Protein AF-A0A0R3D1P1-F1 (afdb_monomer)

Solvent-accessible surface area (backbone atoms only — not comparable to full-atom values): 15046 Å² total; per-residue (Å²): 137,86,90,56,96,86,70,83,81,88,66,43,79,36,34,39,82,48,88,66,44,45,27,31,27,61,52,95,88,47,89,52,65,79,38,79,32,29,36,74,40,98,69,35,30,28,21,45,73,76,47,64,40,90,91,43,83,74,72,85,40,76,43,68,38,82,70,78,63,69,97,80,56,79,48,60,56,83,63,30,79,58,56,84,85,71,43,40,70,74,63,78,41,48,34,36,40,36,44,19,62,39,52,93,30,44,57,68,52,48,49,52,45,51,50,45,53,41,44,76,70,66,54,74,31,35,32,35,33,39,72,23,17,67,49,50,67,67,60,42,48,52,44,42,78,68,60,38,62,41,63,45,41,35,48,44,64,24,27,78,27,41,36,57,60,82,53,85,77,48,62,67,48,44,50,50,53,51,36,31,60,37,30,38,96,33,61,29,34,40,37,38,46,32,38,21,59,77,38,24,35,36,55,59,46,52,54,51,42,58,74,74,47,79,72,76,40,30,38,39,22,11,65,34,46,66,50,38,40,54,42,51,56,52,35,46,76,73,73,43,73,64,67,32,35,28,28,56,19,22,74,40,76,68,39,26,56,49,25,24,69,74,54,77,38,55,59,46,54,64,82,59,84,76,133

Structure (mmCIF, N/CA/C/O backbone):
data_AF-A0A0R3D1P1-F1
#
_entry.id   AF-A0A0R3D1P1-F1
#
loop_
_atom_site.group_PDB
_atom_site.id
_atom_site.type_symbol
_atom_site.label_atom_id
_atom_site.label_alt_id
_atom_site.label_comp_id
_atom_site.label_asym_id
_atom_site.label_entity_id
_atom_site.label_seq_id
_atom_site.pdbx_PDB_ins_code
_atom_site.Cartn_x
_atom_site.Cartn_y
_atom_site.Cartn_z
_atom_site.occupancy
_atom_site.B_iso_or_equiv
_atom_site.auth_seq_id
_atom_site.auth_comp_id
_atom_site.auth_asym_id
_atom_site.auth_atom_id
_atom_site.pdbx_PDB_model_num
ATOM 1 N N . MET A 1 1 ? 11.055 -18.354 -4.249 1.00 54.72 1 MET A N 1
ATOM 2 C CA . MET A 1 1 ? 11.781 -18.669 -5.495 1.00 54.72 1 MET A CA 1
ATOM 3 C C . MET A 1 1 ? 13.135 -17.985 -5.422 1.00 54.72 1 MET A C 1
ATOM 5 O O . MET A 1 1 ? 13.166 -16.804 -5.097 1.00 54.72 1 MET A O 1
ATOM 9 N N . ALA A 1 2 ? 14.227 -18.725 -5.599 1.00 71.38 2 ALA A N 1
ATOM 10 C CA . ALA A 1 2 ? 15.559 -18.141 -5.742 1.00 71.38 2 ALA A CA 1
ATOM 11 C C . ALA A 1 2 ? 15.843 -17.980 -7.240 1.00 71.38 2 ALA A C 1
ATOM 13 O O . ALA A 1 2 ? 15.472 -18.868 -8.001 1.00 71.38 2 ALA A O 1
ATOM 14 N N . VAL A 1 3 ? 16.445 -16.859 -7.637 1.00 81.25 3 VAL A N 1
ATOM 15 C CA . VAL A 1 3 ? 16.983 -16.657 -8.991 1.00 81.25 3 VAL A CA 1
ATOM 16 C C . VAL A 1 3 ? 18.466 -16.996 -8.931 1.00 81.25 3 VAL A C 1
ATOM 18 O O . VAL A 1 3 ? 19.181 -16.457 -8.081 1.00 81.25 3 VAL A O 1
ATOM 21 N N . LEU A 1 4 ? 18.913 -17.910 -9.784 1.00 87.25 4 LEU A N 1
ATOM 22 C CA . LEU A 1 4 ? 20.280 -18.415 -9.835 1.00 87.25 4 LEU A CA 1
ATOM 23 C C . LEU A 1 4 ? 20.998 -17.947 -11.112 1.00 87.25 4 LEU A C 1
ATOM 25 O O . LEU A 1 4 ? 20.349 -17.624 -12.110 1.00 87.25 4 LEU A O 1
ATOM 29 N N . PRO A 1 5 ? 22.344 -17.906 -11.116 1.00 88.56 5 PRO A N 1
ATOM 30 C CA . PRO A 1 5 ? 23.102 -17.639 -12.334 1.00 88.56 5 PRO A CA 1
ATOM 31 C C . PRO A 1 5 ? 22.717 -18.606 -13.462 1.00 88.56 5 PRO A C 1
ATOM 33 O O . PRO A 1 5 ? 22.783 -19.821 -13.285 1.00 88.56 5 PRO A O 1
ATOM 36 N N . GLY A 1 6 ? 22.341 -18.056 -14.619 1.00 90.38 6 GLY A N 1
ATOM 37 C CA . GLY A 1 6 ? 21.893 -18.816 -15.790 1.00 90.38 6 GLY A CA 1
ATOM 38 C C . GLY A 1 6 ? 20.373 -18.938 -15.936 1.00 90.38 6 GLY A C 1
ATOM 39 O O . GLY A 1 6 ? 19.913 -19.321 -17.010 1.00 90.38 6 GLY A O 1
ATOM 40 N N . ASP A 1 7 ? 19.591 -18.574 -14.915 1.00 92.69 7 ASP A N 1
ATOM 41 C CA . ASP A 1 7 ? 18.132 -18.554 -15.025 1.00 92.69 7 ASP A CA 1
ATOM 42 C C . ASP A 1 7 ? 17.667 -17.499 -16.038 1.00 92.69 7 ASP A C 1
ATOM 44 O O . ASP A 1 7 ? 18.116 -16.350 -16.030 1.00 92.69 7 ASP A O 1
ATOM 48 N N . VAL A 1 8 ? 16.697 -17.879 -16.872 1.00 92.75 8 VAL A N 1
ATOM 49 C CA . VAL A 1 8 ? 16.009 -16.982 -17.806 1.00 92.75 8 VAL A CA 1
ATOM 50 C C . VAL A 1 8 ? 14.541 -16.919 -17.413 1.00 92.75 8 VAL A C 1
ATOM 52 O O . VAL A 1 8 ? 13.871 -17.945 -17.308 1.00 92.75 8 VAL A O 1
ATOM 55 N N . PHE A 1 9 ? 14.030 -15.711 -17.191 1.00 91.94 9 PHE A N 1
ATOM 56 C CA . PHE A 1 9 ? 12.658 -15.496 -16.744 1.00 91.94 9 PHE A CA 1
ATOM 57 C C . PHE A 1 9 ? 12.059 -14.228 -17.351 1.00 91.94 9 PHE A C 1
ATOM 59 O O . PHE A 1 9 ? 12.771 -13.328 -17.800 1.00 91.94 9 PHE A O 1
ATOM 66 N N . LEU A 1 10 ? 10.728 -14.158 -17.354 1.00 90.88 10 LEU A N 1
ATOM 67 C CA . LEU A 1 10 ? 10.002 -12.955 -17.745 1.00 90.88 10 LEU A CA 1
ATOM 68 C C . LEU A 1 10 ? 9.971 -11.966 -16.579 1.00 90.88 10 LEU A C 1
ATOM 70 O O . LEU A 1 10 ? 9.615 -12.320 -15.456 1.00 90.88 10 LEU A O 1
ATOM 74 N N . ALA A 1 11 ? 10.314 -10.717 -16.869 1.00 92.00 11 ALA A N 1
ATOM 75 C CA . ALA A 1 11 ? 10.300 -9.617 -15.920 1.00 92.00 11 ALA A CA 1
ATOM 76 C C . ALA A 1 11 ? 9.636 -8.392 -16.551 1.00 92.00 11 ALA A C 1
ATOM 78 O O . ALA A 1 11 ? 9.595 -8.253 -17.774 1.00 92.00 11 ALA A O 1
ATOM 79 N N . THR A 1 12 ? 9.142 -7.487 -15.711 1.00 92.31 12 THR A N 1
ATOM 80 C CA . THR A 1 12 ? 8.507 -6.247 -16.154 1.00 92.31 12 THR A CA 1
ATOM 81 C C . THR A 1 12 ? 9.407 -5.056 -15.834 1.00 92.31 12 THR A C 1
ATOM 83 O O . THR A 1 12 ? 9.737 -4.842 -14.661 1.00 92.31 12 THR A O 1
ATOM 86 N N . PRO A 1 13 ? 9.800 -4.248 -16.835 1.00 93.12 13 PRO A N 1
ATOM 87 C CA . PRO A 1 13 ? 10.414 -2.952 -16.588 1.00 93.12 13 PRO A CA 1
ATOM 88 C C . PRO A 1 13 ? 9.503 -2.084 -15.718 1.00 93.12 13 PRO A C 1
ATOM 90 O O . PRO A 1 13 ? 8.323 -1.921 -16.033 1.00 93.12 13 PRO A O 1
ATOM 93 N N . GLY A 1 14 ? 10.017 -1.514 -14.631 1.00 93.88 14 GLY A N 1
ATOM 94 C CA . GLY A 1 14 ? 9.179 -0.692 -13.764 1.00 93.88 14 GLY A CA 1
ATOM 95 C C . GLY A 1 14 ? 9.938 0.167 -12.766 1.00 93.88 14 GLY A C 1
ATOM 96 O O . GLY A 1 14 ? 11.142 0.029 -12.566 1.00 93.88 14 GLY A O 1
ATOM 97 N N . HIS A 1 15 ? 9.187 1.064 -12.131 1.00 94.44 15 HIS A N 1
ATOM 98 C CA . HIS A 1 15 ? 9.696 1.987 -11.126 1.00 94.44 15 HIS A CA 1
ATOM 99 C C . HIS A 1 15 ? 9.465 1.468 -9.709 1.00 94.44 15 HIS A C 1
ATOM 101 O O . HIS A 1 15 ? 8.438 0.856 -9.389 1.00 94.44 15 HIS A O 1
ATOM 107 N N . ARG A 1 16 ? 10.413 1.777 -8.829 1.00 93.44 16 ARG A N 1
ATOM 108 C CA . ARG A 1 16 ? 10.283 1.567 -7.394 1.00 93.44 16 ARG A CA 1
ATOM 109 C C . ARG A 1 16 ? 10.900 2.737 -6.650 1.00 93.44 16 ARG A C 1
ATOM 111 O O . ARG A 1 16 ? 12.067 3.042 -6.854 1.00 93.44 16 ARG A O 1
ATOM 118 N N . GLU A 1 17 ? 10.141 3.322 -5.732 1.00 92.69 17 GLU A N 1
ATOM 119 C CA . GLU A 1 17 ? 10.600 4.413 -4.863 1.00 92.69 17 GLU A CA 1
ATOM 120 C C . GLU A 1 17 ? 10.420 3.993 -3.397 1.00 92.69 17 GLU A C 1
ATOM 122 O O . GLU A 1 17 ? 9.629 4.557 -2.643 1.00 92.69 17 GLU A O 1
ATOM 127 N N . SER A 1 18 ? 11.098 2.916 -2.984 1.00 87.06 18 SER A N 1
ATOM 128 C CA . SER A 1 18 ? 10.997 2.454 -1.598 1.00 87.06 18 SER A CA 1
ATOM 129 C C . SER A 1 18 ? 11.786 3.367 -0.666 1.00 87.06 18 SER A C 1
ATOM 131 O O . SER A 1 18 ? 12.999 3.496 -0.812 1.00 87.06 18 SER A O 1
ATOM 133 N N . THR A 1 19 ? 11.139 3.874 0.383 1.00 84.25 19 THR A N 1
ATOM 134 C CA . THR A 1 19 ? 11.803 4.627 1.461 1.00 84.25 19 THR A CA 1
ATOM 135 C C . THR A 1 19 ? 12.658 3.760 2.391 1.00 84.25 19 THR A C 1
ATOM 137 O O . THR A 1 19 ? 13.270 4.271 3.327 1.00 84.25 19 THR A O 1
ATOM 140 N N . ARG A 1 20 ? 12.715 2.438 2.168 1.00 83.12 20 ARG A N 1
ATOM 141 C CA . ARG A 1 20 ? 13.384 1.488 3.075 1.00 83.12 20 ARG A CA 1
ATOM 142 C C . ARG A 1 20 ? 14.348 0.518 2.411 1.00 83.12 20 ARG A C 1
ATOM 144 O O . ARG A 1 20 ? 15.144 -0.087 3.125 1.00 83.12 20 ARG A O 1
ATOM 151 N N . TRP A 1 21 ? 14.287 0.336 1.091 1.00 84.12 21 TRP A N 1
ATOM 152 C CA . TRP A 1 21 ? 15.045 -0.729 0.429 1.00 84.12 21 TRP A CA 1
ATOM 153 C C . TRP A 1 21 ? 15.785 -0.278 -0.827 1.00 84.12 21 TRP A C 1
ATOM 155 O O . TRP A 1 21 ? 16.947 0.092 -0.709 1.00 84.12 21 TRP A O 1
ATOM 165 N N . VAL A 1 22 ? 15.157 -0.310 -2.004 1.00 87.94 22 VAL A N 1
ATOM 166 C CA . VAL A 1 22 ? 15.790 0.089 -3.271 1.00 87.94 22 VAL A CA 1
ATOM 167 C C . VAL A 1 22 ? 14.939 1.107 -4.018 1.00 87.94 22 VAL A C 1
ATOM 169 O O . VAL A 1 22 ? 13.704 1.046 -3.983 1.00 87.94 22 VAL A O 1
ATOM 172 N N . VAL A 1 23 ? 15.628 2.019 -4.697 1.00 92.44 23 VAL A N 1
ATOM 173 C CA . VAL A 1 23 ? 15.075 3.017 -5.606 1.00 92.44 23 VAL A CA 1
ATOM 174 C C . VAL A 1 23 ? 15.635 2.751 -6.996 1.00 92.44 23 VAL A C 1
ATOM 176 O O . VAL A 1 23 ? 16.846 2.601 -7.167 1.00 92.44 23 VAL A O 1
ATOM 179 N N . GLY A 1 24 ? 14.758 2.676 -7.986 1.00 94.31 24 GLY A N 1
ATOM 180 C CA . GLY A 1 24 ? 15.137 2.406 -9.364 1.00 94.31 24 GLY A CA 1
ATOM 181 C C . GLY A 1 24 ? 14.000 2.677 -10.334 1.00 94.31 24 GLY A C 1
ATOM 182 O O . GLY A 1 24 ? 12.853 2.891 -9.932 1.00 94.31 24 GLY A O 1
ATOM 183 N N . GLY A 1 25 ? 14.321 2.673 -11.619 1.00 95.19 25 GLY A N 1
ATOM 184 C CA . GLY A 1 25 ? 13.369 3.039 -12.656 1.00 95.19 25 GLY A CA 1
ATOM 185 C C . GLY A 1 25 ? 13.717 2.483 -14.020 1.00 95.19 25 GLY A C 1
ATOM 186 O O . GLY A 1 25 ? 14.728 1.811 -14.212 1.00 95.19 25 GLY A O 1
ATOM 187 N N . VAL A 1 26 ? 12.846 2.775 -14.977 1.00 94.62 26 VAL A N 1
ATOM 188 C CA . VAL A 1 26 ? 13.094 2.473 -16.383 1.00 94.62 26 VAL A CA 1
ATOM 189 C C . VAL A 1 26 ? 13.913 3.626 -16.982 1.00 94.62 26 VAL A C 1
ATOM 191 O O . VAL A 1 26 ? 13.477 4.775 -16.862 1.00 94.62 26 VAL A O 1
ATOM 194 N N . PRO A 1 27 ? 15.074 3.363 -17.613 1.00 93.12 27 PRO A N 1
ATOM 195 C CA . PRO A 1 27 ? 15.817 4.383 -18.353 1.00 93.12 27 PRO A CA 1
ATOM 196 C C . PRO A 1 27 ? 14.957 5.031 -19.440 1.00 93.12 27 PRO A C 1
ATOM 198 O O . PRO A 1 27 ? 14.030 4.405 -19.961 1.00 93.12 27 PRO A O 1
ATOM 201 N N . LYS A 1 28 ? 15.281 6.267 -19.835 1.00 91.44 28 LYS A N 1
ATOM 202 C CA . LYS A 1 28 ? 14.499 7.014 -20.842 1.00 91.44 28 LYS A CA 1
ATOM 203 C C . LYS A 1 28 ? 14.452 6.302 -22.193 1.00 91.44 28 LYS A C 1
ATOM 205 O O . LYS A 1 28 ? 13.440 6.342 -22.882 1.00 91.44 28 LYS A O 1
ATOM 210 N N . GLU A 1 29 ? 15.540 5.643 -22.558 1.00 91.31 29 GLU A N 1
ATOM 211 C CA . GLU A 1 29 ? 15.686 4.848 -23.773 1.00 91.31 29 GLU A CA 1
ATOM 212 C C . GLU A 1 29 ? 15.072 3.439 -23.666 1.00 91.31 29 GLU A C 1
ATOM 214 O O . GLU A 1 29 ? 15.062 2.683 -24.639 1.00 91.31 29 GLU A O 1
ATOM 219 N N . GLY A 1 30 ? 14.531 3.083 -22.496 1.00 92.00 30 GLY A N 1
ATOM 220 C CA . GLY A 1 30 ? 14.084 1.735 -22.169 1.00 92.00 30 GLY A CA 1
ATOM 221 C C . GLY A 1 30 ? 15.246 0.784 -21.870 1.00 92.00 30 GLY A C 1
ATOM 222 O O . GLY A 1 30 ? 16.402 1.182 -21.737 1.00 92.00 30 GLY A O 1
ATOM 223 N N . LEU A 1 31 ? 14.936 -0.506 -21.733 1.00 93.25 31 LEU A N 1
ATOM 224 C CA . LEU A 1 31 ? 15.966 -1.527 -21.539 1.00 93.25 31 LEU A CA 1
ATOM 225 C C . LEU A 1 31 ? 16.609 -1.885 -22.889 1.00 93.25 31 LEU A C 1
ATOM 227 O O . LEU A 1 31 ? 15.902 -2.081 -23.881 1.00 93.25 31 LEU A O 1
ATOM 231 N N . ILE A 1 32 ? 17.940 -1.996 -22.912 1.00 94.81 32 ILE A N 1
ATOM 232 C CA . ILE A 1 32 ? 18.749 -2.284 -24.105 1.00 94.81 32 ILE A CA 1
ATOM 233 C C . ILE A 1 32 ? 19.301 -3.712 -24.018 1.00 94.81 32 ILE A C 1
ATOM 235 O O . ILE A 1 32 ? 19.921 -4.039 -23.002 1.00 94.81 32 ILE A O 1
ATOM 239 N N . PRO A 1 33 ? 19.079 -4.569 -25.037 1.00 95.12 33 PRO A N 1
ATOM 240 C CA . PRO A 1 33 ? 19.595 -5.931 -25.022 1.00 95.12 33 PRO A CA 1
ATOM 241 C C . PRO A 1 33 ? 21.111 -5.988 -24.793 1.00 95.12 33 PRO A C 1
ATOM 243 O O . PRO A 1 33 ? 21.849 -5.177 -25.353 1.00 95.12 33 PRO A O 1
ATOM 246 N N . GLY A 1 34 ? 21.572 -6.919 -23.960 1.00 94.75 34 GLY A N 1
ATOM 247 C CA . GLY A 1 34 ? 22.981 -7.066 -23.580 1.00 94.75 34 GLY A CA 1
ATOM 248 C C . GLY A 1 34 ? 23.451 -6.143 -22.450 1.00 94.75 34 GLY A C 1
ATOM 249 O O . GLY A 1 34 ? 24.605 -6.227 -22.036 1.00 94.75 34 GLY A O 1
ATOM 250 N N . LYS A 1 35 ? 22.594 -5.249 -21.932 1.00 96.06 35 LYS A N 1
ATOM 251 C CA . LYS A 1 35 ? 22.904 -4.447 -20.738 1.00 96.06 35 LYS A CA 1
ATOM 252 C C . LYS A 1 35 ? 22.407 -5.113 -19.458 1.00 96.06 35 LYS A C 1
ATOM 254 O O . LYS A 1 35 ? 21.364 -5.770 -19.439 1.00 96.06 35 LYS A O 1
ATOM 259 N N . GLU A 1 36 ? 23.137 -4.864 -18.373 1.00 95.12 36 GLU A N 1
ATOM 260 C CA . GLU A 1 36 ? 22.750 -5.269 -17.024 1.00 95.12 36 GLU A CA 1
ATOM 261 C C . GLU A 1 36 ? 21.772 -4.278 -16.374 1.00 95.12 36 GLU A C 1
ATOM 263 O O . GLU A 1 36 ? 21.948 -3.061 -16.441 1.00 95.12 36 GLU A O 1
ATOM 268 N N . TYR A 1 37 ? 20.798 -4.822 -15.651 1.00 95.31 37 TYR A N 1
ATOM 269 C CA . TYR A 1 37 ? 19.823 -4.116 -14.822 1.00 95.31 37 TYR A CA 1
ATOM 270 C C . TYR A 1 37 ? 19.700 -4.800 -13.455 1.00 95.31 37 TYR A C 1
ATOM 272 O O . TYR A 1 37 ? 20.262 -5.869 -13.226 1.00 95.31 37 TYR A O 1
ATOM 280 N N . SER A 1 38 ? 18.978 -4.187 -12.518 1.00 93.94 38 SER A N 1
ATOM 281 C CA . SER A 1 38 ? 18.752 -4.741 -11.178 1.00 93.94 38 SER A CA 1
ATOM 282 C C . SER A 1 38 ? 17.333 -5.267 -11.009 1.00 93.94 38 SER A C 1
ATOM 284 O O . SER A 1 38 ? 16.376 -4.681 -11.514 1.00 93.94 38 SER A O 1
ATOM 286 N N . ILE A 1 39 ? 17.190 -6.337 -10.227 1.00 92.94 39 ILE A N 1
ATOM 287 C CA . ILE A 1 39 ? 15.892 -6.806 -9.738 1.00 92.94 39 ILE A CA 1
ATOM 288 C C . ILE A 1 39 ? 15.460 -5.893 -8.583 1.00 92.94 39 ILE A C 1
ATOM 290 O O . ILE A 1 39 ? 15.999 -5.955 -7.475 1.00 92.94 39 ILE A O 1
ATOM 294 N N . LEU A 1 40 ? 14.473 -5.039 -8.850 1.00 92.00 40 LEU A N 1
ATOM 295 C CA . LEU A 1 40 ? 13.942 -4.039 -7.921 1.00 92.00 40 LEU A CA 1
ATOM 296 C C . LEU A 1 40 ? 12.826 -4.599 -7.026 1.00 92.00 40 LEU A C 1
ATOM 298 O O . LEU A 1 40 ? 12.465 -3.990 -6.021 1.00 92.00 40 LEU A O 1
ATOM 302 N N . SER A 1 41 ? 12.230 -5.740 -7.373 1.00 90.38 41 SER A N 1
ATOM 303 C CA . SER A 1 41 ? 11.195 -6.398 -6.568 1.00 90.38 41 SER A CA 1
ATOM 304 C C . SER A 1 41 ? 11.204 -7.905 -6.763 1.00 90.38 41 SER A C 1
ATOM 306 O O . SER A 1 41 ? 11.460 -8.381 -7.865 1.00 90.38 41 SER A O 1
ATOM 308 N N . SER A 1 42 ? 10.817 -8.650 -5.727 1.00 87.19 42 SER A N 1
ATOM 309 C CA . SER A 1 42 ? 10.568 -10.093 -5.819 1.00 87.19 42 SER A CA 1
ATOM 310 C C . SER A 1 42 ? 9.399 -10.451 -6.744 1.00 87.19 42 SER A C 1
ATOM 312 O O . SER A 1 42 ? 9.273 -11.608 -7.125 1.00 87.19 42 SER A O 1
ATOM 314 N N . CYS A 1 43 ? 8.581 -9.473 -7.144 1.00 87.06 43 CYS A N 1
ATOM 315 C CA . CYS A 1 43 ? 7.489 -9.648 -8.109 1.00 87.06 43 CYS A CA 1
ATOM 316 C C . CYS A 1 43 ? 7.923 -9.406 -9.565 1.00 87.06 43 CYS A C 1
ATOM 318 O O . CYS A 1 43 ? 7.101 -9.074 -10.410 1.00 87.06 43 CYS A O 1
ATOM 320 N N . GLY A 1 44 ? 9.221 -9.533 -9.862 1.00 89.00 44 GLY A N 1
ATOM 321 C CA . GLY A 1 44 ? 9.732 -9.461 -11.233 1.00 89.00 44 GLY A CA 1
ATOM 322 C C . GLY A 1 44 ? 9.845 -8.044 -11.795 1.00 89.00 44 GLY A C 1
ATOM 323 O O . GLY A 1 44 ? 9.813 -7.877 -13.009 1.00 89.00 44 GLY A O 1
ATOM 324 N N . ILE A 1 45 ? 9.985 -7.025 -10.940 1.00 93.31 45 ILE A N 1
ATOM 325 C CA . ILE A 1 45 ? 10.257 -5.652 -11.393 1.00 93.31 45 ILE A CA 1
ATOM 326 C C . ILE A 1 45 ? 11.750 -5.487 -11.633 1.00 93.31 45 ILE A C 1
ATOM 328 O O . ILE A 1 45 ? 12.544 -5.722 -10.718 1.00 93.31 45 ILE A O 1
ATOM 332 N N . VAL A 1 46 ? 12.120 -5.047 -12.832 1.00 94.75 46 VAL A N 1
ATOM 333 C CA . VAL A 1 46 ? 13.512 -4.807 -13.235 1.00 94.75 46 VAL A CA 1
ATOM 334 C C . VAL A 1 46 ? 13.704 -3.380 -13.731 1.00 94.75 46 VAL A C 1
ATOM 336 O O . VAL A 1 46 ? 12.795 -2.779 -14.302 1.00 94.75 46 VAL A O 1
ATOM 339 N N . GLY A 1 47 ? 14.889 -2.826 -13.508 1.00 95.19 47 GLY A N 1
ATOM 340 C CA . GLY A 1 47 ? 15.218 -1.474 -13.947 1.00 95.19 47 GLY A CA 1
ATOM 341 C C . GLY A 1 47 ? 16.632 -1.059 -13.569 1.00 95.19 47 GLY A C 1
ATOM 342 O O . GLY A 1 47 ? 17.400 -1.827 -12.984 1.00 95.19 47 GLY A O 1
ATOM 343 N N . GLU A 1 48 ? 16.979 0.172 -13.915 1.00 95.38 48 GLU A N 1
ATOM 344 C CA . GLU A 1 48 ? 18.209 0.809 -13.470 1.00 95.38 48 GLU A CA 1
ATOM 345 C C . GLU A 1 48 ? 18.120 1.109 -11.971 1.00 95.38 48 GLU A C 1
ATOM 347 O O . GLU A 1 48 ? 17.132 1.667 -11.484 1.00 95.38 48 GLU A O 1
ATOM 352 N N . LEU A 1 49 ? 19.150 0.706 -11.227 1.00 93.69 49 LEU A N 1
ATOM 353 C CA . LEU A 1 49 ? 19.256 1.001 -9.805 1.00 93.69 49 LEU A CA 1
ATOM 354 C C . LEU A 1 49 ? 19.774 2.427 -9.627 1.00 93.69 49 LEU A C 1
ATOM 356 O O . LEU A 1 49 ? 20.895 2.730 -10.019 1.00 93.69 49 LEU A O 1
ATOM 360 N N . ILE A 1 50 ? 18.982 3.266 -8.968 1.00 91.75 50 ILE A N 1
ATOM 361 C CA . ILE A 1 50 ? 19.366 4.636 -8.613 1.00 91.75 50 ILE A CA 1
ATOM 362 C C . ILE A 1 50 ? 20.022 4.651 -7.227 1.00 91.75 50 ILE A C 1
ATOM 364 O O . ILE A 1 50 ? 20.996 5.363 -7.000 1.00 91.75 50 ILE A O 1
ATOM 368 N N . GLY A 1 51 ? 19.514 3.846 -6.287 1.00 86.25 51 GLY A N 1
ATOM 369 C CA . GLY A 1 51 ? 20.082 3.759 -4.944 1.00 86.25 51 GLY A CA 1
ATOM 370 C C . GLY A 1 51 ? 19.490 2.643 -4.091 1.00 86.25 51 GLY A C 1
ATOM 371 O O . GLY A 1 51 ? 18.432 2.087 -4.387 1.00 86.25 51 GLY A O 1
ATOM 372 N N . SER A 1 52 ? 20.176 2.317 -2.998 1.00 84.19 52 SER A N 1
ATOM 373 C CA . SER A 1 52 ? 19.724 1.331 -2.015 1.00 84.19 52 SER A CA 1
ATOM 374 C C . SER A 1 52 ? 20.035 1.779 -0.591 1.00 84.19 52 SER A C 1
ATOM 376 O O . SER A 1 52 ? 21.061 2.409 -0.343 1.00 84.19 52 SER A O 1
ATOM 378 N N . SER A 1 53 ? 19.175 1.407 0.353 1.00 78.19 53 SER A N 1
ATOM 379 C CA . SER A 1 53 ? 19.401 1.603 1.784 1.00 78.19 53 SER A CA 1
ATOM 380 C C . SER A 1 53 ? 20.631 0.827 2.251 1.00 78.19 53 SER A C 1
ATOM 382 O O . SER A 1 53 ? 20.732 -0.376 2.018 1.00 78.19 53 SER A O 1
ATOM 384 N N . SER A 1 54 ? 21.526 1.494 2.981 1.00 68.31 54 SER A N 1
ATOM 385 C CA . SER A 1 54 ? 22.689 0.866 3.622 1.00 68.31 54 SER A CA 1
ATOM 386 C C . SER A 1 54 ? 22.317 -0.089 4.765 1.00 68.31 54 SER A C 1
ATOM 388 O O . SER A 1 54 ? 23.147 -0.887 5.190 1.00 68.31 54 SER A O 1
ATOM 390 N N . GLN A 1 55 ? 21.077 -0.023 5.266 1.00 58.66 55 GLN A N 1
ATOM 391 C CA . GLN A 1 55 ? 20.593 -0.825 6.399 1.00 58.66 55 GLN A CA 1
ATOM 392 C C . GLN A 1 55 ? 19.931 -2.150 5.984 1.00 58.66 55 GLN A C 1
ATOM 394 O O . GLN A 1 55 ? 19.569 -2.957 6.839 1.00 58.66 55 GLN A O 1
ATOM 399 N N . ARG A 1 56 ? 19.729 -2.388 4.684 1.00 63.75 56 ARG A N 1
ATOM 400 C CA . ARG A 1 56 ? 19.114 -3.611 4.141 1.00 63.75 56 ARG A CA 1
ATOM 401 C C . ARG A 1 56 ? 20.078 -4.301 3.178 1.00 63.75 56 ARG A C 1
ATOM 403 O O . ARG A 1 56 ? 20.970 -3.667 2.626 1.00 63.75 56 ARG A O 1
ATOM 410 N N . LYS A 1 57 ? 19.877 -5.609 2.965 1.00 54.41 57 LYS A N 1
ATOM 411 C CA . LYS A 1 57 ? 20.626 -6.382 1.960 1.00 54.41 57 LYS A CA 1
ATOM 412 C C . LYS A 1 57 ? 20.536 -5.699 0.587 1.00 54.41 57 LYS A C 1
ATOM 414 O O . LYS A 1 57 ? 19.486 -5.148 0.242 1.00 54.41 57 LYS A O 1
ATOM 419 N N . SER A 1 58 ? 21.637 -5.792 -0.162 1.00 56.72 58 SER A N 1
ATOM 420 C CA . SER A 1 58 ? 21.798 -5.384 -1.563 1.00 56.72 58 SER A CA 1
ATOM 421 C C . SER A 1 58 ? 20.608 -5.815 -2.448 1.00 56.72 58 SER A C 1
ATOM 423 O O . SER A 1 58 ? 19.860 -6.715 -2.052 1.00 56.72 58 SER A O 1
ATOM 425 N N . PRO A 1 59 ? 20.407 -5.196 -3.632 1.00 63.88 59 PRO A N 1
ATOM 426 C CA . PRO A 1 59 ? 19.365 -5.595 -4.585 1.00 63.88 59 PRO A CA 1
ATOM 427 C C . PRO A 1 59 ? 19.325 -7.116 -4.789 1.00 63.88 59 PRO A C 1
ATOM 429 O O . PRO A 1 59 ? 20.359 -7.773 -4.680 1.00 63.88 59 PRO A O 1
ATOM 432 N N . LEU A 1 60 ? 18.147 -7.675 -5.100 1.00 75.06 60 LEU A N 1
ATOM 433 C CA . LEU A 1 60 ? 17.946 -9.136 -5.168 1.00 75.06 60 LEU A CA 1
ATOM 434 C C . LEU A 1 60 ? 18.875 -9.839 -6.168 1.00 75.06 60 LEU A C 1
ATOM 436 O O . LEU A 1 60 ? 19.103 -11.038 -6.045 1.00 75.06 60 LEU A O 1
ATOM 440 N N . GLY A 1 61 ? 19.408 -9.096 -7.133 1.00 86.12 61 GLY A N 1
ATOM 441 C CA . GLY A 1 61 ? 20.404 -9.553 -8.086 1.00 86.12 61 GLY A CA 1
ATOM 442 C C . GLY A 1 61 ? 20.498 -8.598 -9.268 1.00 86.12 61 GLY A C 1
ATOM 443 O O . GLY A 1 61 ? 19.706 -7.654 -9.390 1.00 86.12 61 GLY A O 1
ATOM 444 N N . LYS A 1 62 ? 21.468 -8.867 -10.138 1.00 90.88 62 LYS A N 1
ATOM 445 C CA . LYS A 1 62 ? 21.552 -8.269 -11.468 1.00 90.88 62 LYS A CA 1
ATOM 446 C C . LYS A 1 62 ? 21.018 -9.241 -12.512 1.00 90.88 62 LYS A C 1
ATOM 448 O O . LYS A 1 62 ? 21.087 -10.451 -12.317 1.00 90.88 62 LYS A O 1
ATOM 453 N N . VAL A 1 63 ? 20.507 -8.695 -13.605 1.00 94.12 63 VAL A N 1
ATOM 454 C CA . VAL A 1 63 ? 20.021 -9.444 -14.766 1.00 94.12 63 VAL A CA 1
ATOM 455 C C . VAL A 1 63 ? 20.500 -8.780 -16.044 1.00 94.12 63 VAL A C 1
ATOM 457 O O . VAL A 1 63 ? 20.534 -7.555 -16.123 1.00 94.12 63 VAL A O 1
ATOM 460 N N . GLU A 1 64 ? 20.831 -9.575 -17.051 1.00 95.88 64 GLU A N 1
ATOM 461 C CA . GLU A 1 64 ? 21.035 -9.083 -18.410 1.00 95.88 64 GLU A CA 1
ATOM 462 C C . GLU A 1 64 ? 19.687 -9.045 -19.133 1.00 95.88 64 GLU A C 1
ATOM 464 O O . GLU A 1 64 ? 18.924 -10.013 -19.109 1.00 95.88 64 GLU A O 1
ATOM 469 N N . PHE A 1 65 ? 19.366 -7.925 -19.778 1.00 95.56 65 PHE A N 1
ATOM 470 C CA . PHE A 1 65 ? 18.184 -7.874 -20.627 1.00 95.56 65 PHE A CA 1
ATOM 471 C C . PHE A 1 65 ? 18.482 -8.569 -21.958 1.00 95.56 65 PHE A C 1
ATOM 473 O O . PHE A 1 65 ? 19.307 -8.094 -22.728 1.00 95.56 65 PHE A O 1
ATOM 480 N N . LEU A 1 66 ? 17.804 -9.681 -22.247 1.00 94.50 66 LEU A N 1
ATOM 481 C CA . LEU A 1 66 ? 18.015 -10.438 -23.491 1.00 94.50 66 LEU A CA 1
ATOM 482 C C . LEU A 1 66 ? 17.165 -9.916 -24.657 1.00 94.50 66 LEU A C 1
ATOM 484 O O . LEU A 1 66 ? 17.533 -10.050 -25.821 1.00 94.50 66 LEU A O 1
ATOM 488 N N . GLY A 1 67 ? 16.012 -9.322 -24.355 1.00 91.81 67 GLY A N 1
ATOM 489 C CA . GLY A 1 67 ? 15.051 -8.872 -25.354 1.00 91.81 67 GLY A CA 1
ATOM 490 C C . GLY A 1 67 ? 13.619 -8.880 -24.831 1.00 91.81 67 GLY A C 1
ATOM 491 O O . GLY A 1 67 ? 13.352 -9.207 -23.675 1.00 91.81 67 GLY A O 1
ATOM 492 N N . ARG A 1 68 ? 12.679 -8.492 -25.695 1.00 88.19 68 ARG A N 1
ATOM 493 C CA . ARG A 1 68 ? 11.243 -8.470 -25.382 1.00 88.19 68 ARG A CA 1
ATOM 494 C C . ARG A 1 68 ? 10.608 -9.801 -25.765 1.00 88.19 68 ARG A C 1
ATOM 496 O O . ARG A 1 68 ? 10.962 -10.386 -26.785 1.00 88.19 68 ARG A O 1
ATOM 503 N N . TRP A 1 69 ? 9.651 -10.254 -24.964 1.00 82.81 69 TRP A N 1
ATOM 504 C CA . TRP A 1 69 ? 8.876 -11.451 -25.270 1.00 82.81 69 TRP A CA 1
ATOM 505 C C . TRP A 1 69 ? 7.696 -11.133 -26.201 1.00 82.81 69 TRP A C 1
ATOM 507 O O . TRP A 1 69 ? 6.936 -10.193 -25.956 1.00 82.81 69 TRP A O 1
ATOM 517 N N . GLY A 1 70 ? 7.522 -11.958 -27.237 1.00 75.69 70 GLY A N 1
ATOM 518 C CA . GLY A 1 70 ? 6.414 -11.876 -28.194 1.00 75.69 70 GLY A CA 1
ATOM 519 C C . GLY A 1 70 ? 6.577 -10.808 -29.284 1.00 75.69 70 GLY A C 1
ATOM 520 O O . GLY A 1 70 ? 7.316 -9.837 -29.137 1.00 75.69 70 GLY A O 1
ATOM 521 N N . SER A 1 71 ? 5.847 -10.979 -30.393 1.00 62.91 71 SER A N 1
ATOM 522 C CA . SER A 1 71 ? 5.884 -10.080 -31.561 1.00 62.91 71 SER A CA 1
ATOM 523 C C . SER A 1 71 ? 5.310 -8.685 -31.286 1.00 62.91 71 SER A C 1
ATOM 525 O O . SER A 1 71 ? 5.699 -7.728 -31.948 1.00 62.91 71 SER A O 1
ATOM 527 N N . ASN A 1 72 ? 4.415 -8.568 -30.298 1.00 58.03 72 ASN A N 1
ATOM 528 C CA . ASN A 1 72 ? 3.657 -7.345 -30.011 1.00 58.03 72 ASN A CA 1
ATOM 529 C C . ASN A 1 72 ? 4.106 -6.607 -28.743 1.00 58.03 72 ASN A C 1
ATOM 531 O O . ASN A 1 72 ? 3.432 -5.670 -28.342 1.00 58.03 72 ASN A O 1
ATOM 535 N N . GLN A 1 73 ? 5.233 -6.986 -28.124 1.00 66.69 73 GLN A N 1
ATOM 536 C CA . GLN A 1 73 ? 5.689 -6.397 -26.855 1.00 66.69 73 GLN A CA 1
ATOM 537 C C . GLN A 1 73 ? 4.606 -6.497 -25.769 1.00 66.69 73 GLN A C 1
ATOM 539 O O . GLN A 1 73 ? 4.015 -5.492 -25.386 1.00 66.69 73 GLN A O 1
ATOM 544 N N . ALA A 1 74 ? 4.338 -7.718 -25.296 1.00 73.50 74 ALA A N 1
ATOM 545 C CA . ALA A 1 74 ? 3.295 -7.987 -24.304 1.00 73.50 74 ALA A CA 1
ATOM 546 C C . ALA A 1 74 ? 3.344 -6.976 -23.140 1.00 73.50 74 ALA A C 1
ATOM 548 O O . ALA A 1 74 ? 4.329 -6.933 -22.395 1.00 73.50 74 ALA A O 1
ATOM 549 N N . ASN A 1 75 ? 2.300 -6.154 -23.000 1.00 81.00 75 ASN A N 1
ATOM 550 C CA . ASN A 1 75 ? 2.184 -5.175 -21.929 1.00 81.00 75 ASN A CA 1
ATOM 551 C C . ASN A 1 75 ? 1.192 -5.686 -20.888 1.00 81.00 75 ASN A C 1
ATOM 553 O O . ASN A 1 75 ? 0.115 -6.153 -21.234 1.00 81.00 75 ASN A O 1
ATOM 557 N N . ILE A 1 76 ? 1.516 -5.553 -19.603 1.00 82.38 76 ILE A N 1
ATOM 558 C CA . ILE A 1 76 ? 0.614 -5.952 -18.512 1.00 82.38 76 ILE A CA 1
ATOM 559 C C . ILE A 1 76 ? -0.764 -5.268 -18.593 1.00 82.38 76 ILE A C 1
ATOM 561 O O . ILE A 1 76 ? -1.756 -5.854 -18.174 1.00 82.38 76 ILE A O 1
ATOM 565 N N . ARG A 1 77 ? -0.852 -4.077 -19.204 1.00 82.62 77 ARG A N 1
ATOM 566 C CA . ARG A 1 77 ? -2.121 -3.386 -19.492 1.00 82.62 77 ARG A CA 1
ATOM 567 C C . ARG A 1 77 ? -3.046 -4.181 -20.412 1.00 82.62 77 ARG A C 1
ATOM 569 O O . ARG A 1 77 ? -4.255 -4.100 -20.238 1.00 82.62 77 ARG A O 1
ATOM 576 N N . ASP A 1 78 ? -2.487 -4.955 -21.339 1.00 80.81 78 ASP A N 1
ATOM 577 C CA . ASP A 1 78 ? -3.246 -5.774 -22.293 1.00 80.81 78 ASP A CA 1
ATOM 578 C C . ASP A 1 78 ? -3.829 -7.036 -21.634 1.00 80.81 78 ASP A C 1
ATOM 580 O O . ASP A 1 78 ? -4.687 -7.701 -22.209 1.00 80.81 78 ASP A O 1
ATOM 584 N N . PHE A 1 79 ? -3.366 -7.361 -20.422 1.00 77.88 79 PHE A N 1
ATOM 585 C CA . PHE A 1 79 ? -3.783 -8.519 -19.631 1.00 77.88 79 PHE A CA 1
ATOM 586 C C . PHE A 1 79 ? -4.410 -8.108 -18.293 1.00 77.88 79 PHE A C 1
ATOM 588 O O . PHE A 1 79 ? -4.428 -8.906 -17.356 1.00 77.88 79 PHE A O 1
ATOM 595 N N . SER A 1 80 ? -4.902 -6.867 -18.189 1.00 79.38 80 SER A N 1
ATOM 596 C CA . SER A 1 80 ? -5.695 -6.431 -17.037 1.00 79.38 80 SER A CA 1
ATOM 597 C C . SER A 1 80 ? -6.860 -7.401 -16.860 1.00 79.38 80 SER A C 1
ATOM 599 O O . SER A 1 80 ? -7.662 -7.576 -17.776 1.00 79.38 80 SER A O 1
ATOM 601 N N . ALA A 1 81 ? -6.942 -8.050 -15.697 1.00 74.00 81 ALA A N 1
ATOM 602 C CA . ALA A 1 81 ? -8.018 -8.997 -15.413 1.00 74.00 81 ALA A CA 1
ATOM 603 C C . ALA A 1 81 ? -9.376 -8.289 -15.340 1.00 74.00 81 ALA A C 1
ATOM 605 O O . ALA A 1 81 ? -10.401 -8.916 -15.575 1.00 74.00 81 ALA A O 1
ATOM 606 N N . ILE A 1 82 ? -9.357 -6.990 -15.026 1.00 78.50 82 ILE A N 1
ATOM 607 C CA . ILE A 1 82 ? -10.542 -6.174 -14.800 1.00 78.50 82 ILE A CA 1
ATOM 608 C C . ILE A 1 82 ? -10.628 -5.101 -15.886 1.00 78.50 82 ILE A C 1
ATOM 610 O O . ILE A 1 82 ? -9.749 -4.236 -15.996 1.00 78.50 82 ILE A O 1
ATOM 614 N N . ASN A 1 83 ? -11.710 -5.149 -16.662 1.00 71.06 83 ASN A N 1
ATOM 615 C CA . ASN A 1 83 ? -12.053 -4.159 -17.684 1.00 71.06 83 ASN A CA 1
ATOM 616 C C . ASN A 1 83 ? -13.077 -3.141 -17.158 1.00 71.06 83 ASN A C 1
ATOM 618 O O . ASN A 1 83 ? -13.736 -3.368 -16.143 1.00 71.06 83 ASN A O 1
ATOM 622 N N . ASP A 1 84 ? -13.231 -2.011 -17.857 1.00 65.56 84 ASP A N 1
ATOM 623 C CA . ASP A 1 84 ? -14.152 -0.933 -17.454 1.00 65.56 84 ASP A CA 1
ATOM 624 C C . ASP A 1 84 ? -15.614 -1.392 -17.289 1.00 65.56 84 ASP A C 1
ATOM 626 O O . ASP A 1 84 ? -16.324 -0.840 -16.445 1.00 65.56 84 ASP A O 1
ATOM 630 N N . ASP A 1 85 ? -16.026 -2.425 -18.030 1.00 61.88 85 ASP A N 1
ATOM 631 C CA . ASP A 1 85 ? -17.386 -2.981 -18.031 1.00 61.88 85 ASP A CA 1
ATOM 632 C C . ASP A 1 85 ? -17.701 -3.863 -16.808 1.00 61.88 85 ASP A C 1
ATOM 634 O O . ASP A 1 85 ? -18.867 -4.123 -16.512 1.00 61.88 85 ASP A O 1
ATOM 638 N N . GLU A 1 86 ? -16.685 -4.319 -16.067 1.00 64.19 86 GLU A N 1
ATOM 639 C CA . GLU A 1 86 ? -16.872 -5.173 -14.882 1.00 64.19 86 GLU A CA 1
ATOM 640 C C . GLU A 1 86 ? -17.134 -4.368 -13.598 1.00 64.19 86 GLU A C 1
ATOM 642 O O . GLU A 1 86 ? -17.456 -4.922 -12.543 1.00 64.19 86 GLU A O 1
ATOM 647 N N . ALA A 1 87 ? -17.018 -3.042 -13.673 1.00 65.81 87 ALA A N 1
ATOM 648 C CA . ALA A 1 87 ? -17.269 -2.145 -12.560 1.00 65.81 87 ALA A CA 1
ATOM 649 C C . ALA A 1 87 ? -18.779 -1.930 -12.347 1.00 65.81 87 ALA A C 1
ATOM 651 O O . ALA A 1 87 ? -19.447 -1.235 -13.112 1.00 65.81 87 ALA A O 1
ATOM 652 N N . GLY A 1 88 ? -19.314 -2.503 -11.268 1.00 72.00 88 GLY A N 1
ATOM 653 C CA . GLY A 1 88 ? -20.697 -2.288 -10.836 1.00 72.00 88 GLY A CA 1
ATOM 654 C C . GLY A 1 88 ? -20.894 -1.008 -10.017 1.00 72.00 88 GLY A C 1
ATOM 655 O O . GLY A 1 88 ? -19.939 -0.379 -9.564 1.00 72.00 88 GLY A O 1
ATOM 656 N N . ALA A 1 89 ? -22.158 -0.641 -9.787 1.00 87.44 89 ALA A N 1
ATOM 657 C CA . ALA A 1 89 ? -22.506 0.354 -8.772 1.00 87.44 89 ALA A CA 1
ATOM 658 C C . ALA A 1 89 ? -22.079 -0.124 -7.372 1.00 87.44 89 ALA A C 1
ATOM 660 O O . ALA A 1 89 ? -22.052 -1.331 -7.121 1.00 87.44 89 ALA A O 1
ATOM 661 N N . ASP A 1 90 ? -21.785 0.819 -6.473 1.00 94.12 90 ASP A N 1
ATOM 662 C CA . ASP A 1 90 ? -21.457 0.527 -5.073 1.00 94.12 90 ASP A CA 1
ATOM 663 C C . ASP A 1 90 ? -22.565 -0.324 -4.426 1.00 94.12 90 ASP A C 1
ATOM 665 O O . ASP A 1 90 ? -23.747 0.028 -4.473 1.00 94.12 90 ASP A O 1
ATOM 669 N N . LYS A 1 91 ? -22.177 -1.464 -3.847 1.00 95.69 91 LYS A N 1
ATOM 670 C CA . LYS A 1 91 ? -23.082 -2.415 -3.187 1.00 95.69 91 LYS A CA 1
ATOM 671 C C . LYS A 1 91 ? -23.200 -2.206 -1.676 1.00 95.69 91 LYS A C 1
ATOM 673 O O . LYS A 1 91 ? -23.892 -2.983 -1.022 1.00 95.69 91 LYS A O 1
ATOM 678 N N . GLY A 1 92 ? -22.569 -1.170 -1.123 1.00 95.75 92 GLY A N 1
ATOM 679 C CA . GLY A 1 92 ? -22.715 -0.773 0.277 1.00 95.75 92 GLY A CA 1
ATOM 680 C C . GLY A 1 92 ? -21.887 -1.600 1.261 1.00 95.75 92 GLY A C 1
ATOM 681 O O . GLY A 1 92 ? -22.278 -1.725 2.419 1.00 95.75 92 GLY A O 1
ATOM 682 N N . ALA A 1 93 ? -20.765 -2.173 0.816 1.00 97.44 93 ALA A N 1
ATOM 683 C CA . ALA A 1 93 ? -19.815 -2.840 1.705 1.00 97.44 93 ALA A CA 1
ATOM 684 C C . ALA A 1 93 ? -19.182 -1.839 2.690 1.00 97.44 93 ALA A C 1
ATOM 686 O O . ALA A 1 93 ? -18.941 -0.684 2.334 1.00 97.44 93 ALA A O 1
ATOM 687 N N . GLU A 1 94 ? -18.856 -2.288 3.904 1.00 98.25 94 GLU A N 1
ATOM 688 C CA . GLU A 1 94 ? -18.099 -1.469 4.859 1.00 98.25 94 GLU A CA 1
ATOM 689 C C . GLU A 1 94 ? -16.668 -1.242 4.363 1.00 98.25 94 GLU A C 1
ATOM 691 O O . GLU A 1 94 ? -15.952 -2.189 4.031 1.00 98.25 94 GLU A O 1
ATOM 696 N N . LEU A 1 95 ? -16.234 0.014 4.321 1.00 98.62 95 LEU A N 1
ATOM 697 C CA . LEU A 1 95 ? -14.965 0.419 3.737 1.00 98.62 95 LEU A CA 1
ATOM 698 C C . LEU A 1 95 ? -13.927 0.748 4.816 1.00 98.62 95 LEU A C 1
ATOM 700 O O . LEU A 1 95 ? -14.010 1.767 5.510 1.00 98.62 95 LEU A O 1
ATOM 704 N N . TYR A 1 96 ? -12.899 -0.094 4.886 1.00 98.81 96 TYR A N 1
ATOM 705 C CA . TYR A 1 96 ? -11.743 0.051 5.761 1.00 98.81 96 TYR A CA 1
ATOM 706 C C . TYR A 1 96 ? -10.538 0.526 4.955 1.00 98.81 96 TYR A C 1
ATOM 708 O O . TYR A 1 96 ? -10.183 -0.077 3.945 1.00 98.81 96 TYR A O 1
ATOM 716 N N . LEU A 1 97 ? -9.868 1.575 5.422 1.00 98.88 97 LEU A N 1
ATOM 717 C CA . LEU A 1 97 ? -8.672 2.124 4.790 1.00 98.88 97 LEU A CA 1
ATOM 718 C C . LEU A 1 97 ? -7.479 2.056 5.742 1.00 98.88 97 LEU A C 1
ATOM 720 O O . LEU A 1 97 ? -7.555 2.498 6.887 1.00 98.88 97 LEU A O 1
ATOM 724 N N . ILE A 1 98 ? -6.349 1.566 5.244 1.00 98.81 98 ILE A N 1
ATOM 725 C CA . ILE A 1 98 ? -5.079 1.520 5.962 1.00 98.81 98 ILE A CA 1
ATOM 726 C C . ILE A 1 98 ? -4.065 2.375 5.220 1.00 98.81 98 ILE A C 1
ATOM 728 O O . ILE A 1 98 ? -3.706 2.098 4.074 1.00 98.81 98 ILE A O 1
ATOM 732 N N . VAL A 1 99 ? -3.547 3.386 5.911 1.00 98.44 99 VAL A N 1
ATOM 733 C CA . VAL A 1 99 ? -2.483 4.264 5.416 1.00 98.44 99 VAL A CA 1
ATOM 734 C C . VAL A 1 99 ? -1.308 4.196 6.380 1.00 98.44 99 VAL A C 1
ATOM 736 O O . VAL A 1 99 ? -1.486 3.996 7.579 1.00 98.44 99 VAL A O 1
ATOM 739 N N . GLY A 1 100 ? -0.083 4.347 5.881 1.00 97.62 100 GLY A N 1
ATOM 740 C CA . GLY A 1 100 ? 1.112 4.339 6.720 1.00 97.62 100 GLY A CA 1
ATOM 741 C C . GLY A 1 100 ? 2.025 5.518 6.440 1.00 97.62 100 GLY A C 1
ATOM 742 O O . GLY A 1 100 ? 2.106 5.996 5.314 1.00 97.62 100 GLY A O 1
ATOM 743 N N . THR A 1 101 ? 2.756 5.963 7.456 1.00 97.06 101 THR A N 1
ATOM 744 C CA . THR A 1 101 ? 3.706 7.084 7.336 1.00 97.06 101 THR A CA 1
ATOM 745 C C . THR A 1 101 ? 5.070 6.667 6.786 1.00 97.06 101 THR A C 1
ATOM 747 O O . THR A 1 101 ? 5.911 7.512 6.505 1.00 97.06 101 THR A O 1
ATOM 750 N N . SER A 1 102 ? 5.300 5.362 6.624 1.00 92.75 102 SER A N 1
ATOM 751 C CA . SER A 1 102 ? 6.505 4.790 6.025 1.00 92.75 102 SER A CA 1
ATOM 752 C C . SER A 1 102 ? 6.187 3.442 5.370 1.00 92.75 102 SER A C 1
ATOM 754 O O . SER A 1 102 ? 5.203 2.773 5.721 1.00 92.75 102 SER A O 1
ATOM 756 N N . ALA A 1 103 ? 7.035 3.000 4.440 1.00 87.19 103 ALA A N 1
ATOM 757 C CA . ALA A 1 103 ? 7.024 1.614 3.993 1.00 87.19 103 ALA A CA 1
ATOM 758 C C . ALA A 1 103 ? 7.377 0.671 5.163 1.00 87.19 103 ALA A C 1
ATOM 760 O O . ALA A 1 103 ? 8.130 1.034 6.065 1.00 87.19 103 ALA A O 1
ATOM 761 N N . GLU A 1 104 ? 6.825 -0.548 5.144 1.00 86.44 104 GLU A N 1
ATOM 762 C CA . GLU A 1 104 ? 7.210 -1.625 6.078 1.00 86.44 104 GLU A CA 1
ATOM 763 C C . GLU A 1 104 ? 7.032 -1.276 7.570 1.00 86.44 104 GLU A C 1
ATOM 765 O O . GLU A 1 104 ? 7.783 -1.719 8.434 1.00 86.44 104 GLU A O 1
ATOM 770 N N . VAL A 1 105 ? 6.007 -0.477 7.870 1.00 92.44 105 VAL A N 1
ATOM 771 C CA . VAL A 1 105 ? 5.638 -0.039 9.227 1.00 92.44 105 VAL A CA 1
ATOM 772 C C . VAL A 1 105 ? 4.558 -0.919 9.882 1.00 92.44 105 VAL A C 1
ATOM 774 O O . VAL A 1 105 ? 4.101 -0.631 10.979 1.00 92.44 105 VAL A O 1
ATOM 777 N N . GLY A 1 106 ? 4.133 -2.000 9.217 1.00 94.62 106 GLY A N 1
ATOM 778 C CA . GLY A 1 106 ? 3.095 -2.910 9.724 1.00 94.62 106 GLY A CA 1
ATOM 779 C C . GLY A 1 106 ? 1.694 -2.696 9.140 1.00 94.62 106 GLY A C 1
ATOM 780 O O . GLY A 1 106 ? 0.716 -3.096 9.759 1.00 94.62 106 GLY A O 1
ATOM 781 N N . LYS A 1 107 ? 1.570 -2.087 7.951 1.00 96.88 107 LYS A N 1
ATOM 782 C CA . LYS A 1 107 ? 0.275 -1.921 7.260 1.00 96.88 107 LYS A CA 1
ATOM 783 C C . LYS A 1 107 ? -0.417 -3.254 6.978 1.00 96.88 107 LYS A C 1
ATOM 785 O O . LYS A 1 107 ? -1.561 -3.434 7.374 1.00 96.88 107 LYS A O 1
ATOM 790 N N . THR A 1 108 ? 0.314 -4.210 6.412 1.00 96.50 108 THR A N 1
ATOM 791 C CA . THR A 1 108 ? -0.195 -5.566 6.178 1.00 96.50 108 THR A CA 1
ATOM 792 C C . THR A 1 108 ? -0.573 -6.261 7.480 1.00 96.50 108 THR A C 1
ATOM 794 O O . THR A 1 108 ? -1.613 -6.898 7.555 1.00 96.50 108 THR A O 1
ATOM 797 N N . THR A 1 109 ? 0.205 -6.084 8.553 1.00 96.88 109 THR A N 1
ATOM 798 C CA . THR A 1 109 ? -0.165 -6.597 9.882 1.00 96.88 109 THR A CA 1
ATOM 799 C C . THR A 1 109 ? -1.495 -6.014 10.354 1.00 96.88 109 THR A C 1
ATOM 801 O O . THR A 1 109 ? -2.362 -6.767 10.788 1.00 96.88 109 THR A O 1
ATOM 804 N N . ALA A 1 110 ? -1.683 -4.696 10.235 1.00 97.81 110 ALA A N 1
ATOM 805 C CA . ALA A 1 110 ? -2.939 -4.052 10.600 1.00 97.81 110 ALA A CA 1
ATOM 806 C C . ALA A 1 110 ? -4.112 -4.607 9.781 1.00 97.81 110 ALA A C 1
ATOM 808 O O . ALA A 1 110 ? -5.158 -4.929 10.343 1.00 97.81 110 ALA A O 1
ATOM 809 N N . GLY A 1 111 ? -3.924 -4.795 8.475 1.00 98.06 111 GLY A N 1
ATOM 810 C CA . GLY A 1 111 ? -4.964 -5.347 7.617 1.00 98.06 111 GLY A CA 1
ATOM 811 C C . GLY A 1 111 ? -5.302 -6.797 7.916 1.00 98.06 111 GLY A C 1
ATOM 812 O O . GLY A 1 111 ? -6.482 -7.130 7.979 1.00 98.06 111 GLY A O 1
ATOM 813 N N . LEU A 1 112 ? -4.315 -7.649 8.196 1.00 97.94 112 LEU A N 1
ATOM 814 C CA . LEU A 1 112 ? -4.569 -9.027 8.624 1.00 97.94 112 LEU A CA 1
ATOM 815 C C . LEU A 1 112 ? -5.329 -9.073 9.957 1.00 97.94 112 LEU A C 1
ATOM 817 O O . LEU A 1 112 ? -6.221 -9.903 10.129 1.00 97.94 112 LEU A O 1
ATOM 821 N N . THR A 1 113 ? -5.025 -8.168 10.889 1.00 97.50 113 THR A N 1
ATOM 822 C CA . THR A 1 113 ? -5.745 -8.067 12.165 1.00 97.50 113 THR A CA 1
ATOM 823 C C . THR A 1 113 ? -7.194 -7.612 11.969 1.00 97.50 113 THR A C 1
ATOM 825 O O . THR A 1 113 ? -8.097 -8.202 12.566 1.00 97.50 113 THR A O 1
ATOM 828 N N . ILE A 1 114 ? -7.446 -6.627 11.099 1.00 97.88 114 ILE A N 1
ATOM 829 C CA . ILE A 1 114 ? -8.810 -6.194 10.748 1.00 97.88 114 ILE A CA 1
ATOM 830 C C . ILE A 1 114 ? -9.573 -7.328 10.058 1.00 97.88 114 ILE A C 1
ATOM 832 O O . ILE A 1 114 ? -10.673 -7.661 10.493 1.00 97.88 114 ILE A O 1
ATOM 836 N N . LEU A 1 115 ? -8.971 -7.969 9.050 1.00 98.38 115 LEU A N 1
ATOM 837 C CA . LEU A 1 115 ? -9.551 -9.107 8.335 1.00 98.38 115 LEU A CA 1
ATOM 838 C C . LEU A 1 115 ? -9.994 -10.200 9.315 1.00 98.38 115 LEU A C 1
ATOM 840 O O . LEU A 1 115 ? -11.155 -10.596 9.313 1.00 98.38 115 LEU A O 1
ATOM 844 N N . ARG A 1 116 ? -9.100 -10.642 10.208 1.00 97.38 116 ARG A N 1
ATOM 845 C CA . ARG A 1 116 ? -9.423 -11.672 11.209 1.00 97.38 116 ARG A CA 1
ATOM 846 C C . ARG A 1 116 ? -10.535 -11.249 12.156 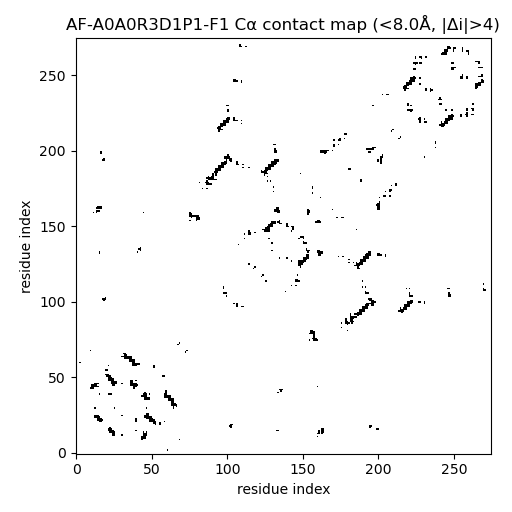1.00 97.38 116 ARG A C 1
ATOM 848 O O . ARG A 1 116 ? -11.385 -12.068 12.489 1.00 97.38 116 ARG A O 1
ATOM 855 N N . SER A 1 117 ? -10.529 -9.992 12.592 1.00 97.06 117 SER A N 1
ATOM 856 C CA . SER A 1 117 ? -11.576 -9.459 13.464 1.00 97.06 117 SER A CA 1
ATOM 857 C C . SER A 1 117 ? -12.948 -9.512 12.789 1.00 97.06 117 SER A C 1
ATOM 859 O O . SER A 1 117 ? -13.911 -9.963 13.402 1.00 97.06 117 SER A O 1
ATOM 861 N N . LEU A 1 118 ? -13.033 -9.121 11.516 1.00 98.19 118 LEU A N 1
ATOM 862 C CA . LEU A 1 118 ? -14.270 -9.174 10.734 1.00 98.19 118 LEU A CA 1
ATOM 863 C C . LEU A 1 118 ? -14.738 -10.615 10.497 1.00 98.19 118 LEU A C 1
ATOM 865 O O . LEU A 1 118 ? -15.917 -10.916 10.680 1.00 98.19 118 LEU A O 1
ATOM 869 N N . LEU A 1 119 ? -13.820 -11.530 10.172 1.00 98.12 119 LEU A N 1
ATOM 870 C CA . LEU A 1 119 ? -14.137 -12.958 10.047 1.00 98.12 119 LEU A CA 1
ATOM 871 C C . LEU A 1 119 ? -14.698 -13.528 11.360 1.00 98.12 119 LEU A C 1
ATOM 873 O O . LEU A 1 119 ? -15.701 -14.236 11.347 1.00 98.12 119 LEU A O 1
ATOM 877 N N . HIS A 1 120 ? -14.112 -13.174 12.509 1.00 97.62 120 HIS A N 1
ATOM 878 C CA . HIS A 1 120 ? -14.631 -13.571 13.825 1.00 97.62 120 HIS A CA 1
ATOM 879 C C . HIS A 1 120 ? -16.009 -12.969 14.141 1.00 97.62 120 HIS A C 1
ATOM 881 O O . HIS A 1 120 ? -16.760 -13.547 14.923 1.00 97.62 120 HIS A O 1
ATOM 887 N N . GLN A 1 121 ? -16.356 -11.833 13.534 1.00 97.94 121 GLN A N 1
ATOM 888 C CA . GLN A 1 121 ? -17.685 -11.221 13.624 1.00 97.94 121 GLN A CA 1
ATOM 889 C C . GLN A 1 121 ? -18.700 -11.844 12.647 1.00 97.94 121 GLN A C 1
ATOM 891 O O . GLN A 1 121 ? -19.853 -11.426 12.615 1.00 97.94 121 GLN A O 1
ATOM 896 N N . GLY A 1 122 ? -18.301 -12.853 11.864 1.00 97.94 122 GLY A N 1
ATOM 897 C CA . GLY A 1 122 ? -19.182 -13.577 10.945 1.00 97.94 122 GLY A CA 1
ATOM 898 C C . GLY A 1 122 ? -19.243 -13.002 9.529 1.00 97.94 122 GLY A C 1
ATOM 899 O O . GLY A 1 122 ? -20.061 -13.453 8.725 1.00 97.94 122 GLY A O 1
ATOM 900 N N . TYR A 1 123 ? -18.384 -12.037 9.188 1.00 98.25 123 TYR A N 1
ATOM 901 C CA . TYR A 1 123 ? -18.229 -11.604 7.800 1.00 98.25 123 TYR A CA 1
ATOM 902 C C . TYR A 1 123 ? -17.611 -12.759 7.011 1.00 98.25 123 TYR A C 1
ATOM 904 O O . TYR A 1 123 ? -16.649 -13.381 7.445 1.00 98.25 123 TYR A O 1
ATOM 912 N N . SER A 1 124 ? -18.166 -13.050 5.842 1.00 96.38 124 SER A N 1
ATOM 913 C CA . SER A 1 124 ? -17.748 -14.162 4.977 1.00 96.38 124 SER A CA 1
ATOM 914 C C . SER A 1 124 ? -17.155 -13.693 3.651 1.00 96.38 124 SER A C 1
ATOM 916 O O . SER A 1 124 ? -16.424 -14.436 3.001 1.00 96.38 124 SER A O 1
ATOM 918 N N . LYS A 1 125 ? -17.456 -12.455 3.237 1.00 98.25 125 LYS A N 1
ATOM 919 C CA . LYS A 1 125 ? -16.972 -11.875 1.980 1.00 98.25 125 LYS A CA 1
ATOM 920 C C . LYS A 1 125 ? -16.246 -10.565 2.228 1.00 98.25 125 LYS A C 1
ATOM 922 O O . LYS A 1 125 ? -16.853 -9.499 2.179 1.00 98.25 125 LYS A O 1
ATOM 927 N N . ILE A 1 126 ? -14.950 -10.656 2.501 1.00 98.69 126 ILE A N 1
ATOM 928 C CA . ILE A 1 126 ? -14.085 -9.493 2.719 1.00 98.69 126 ILE A CA 1
ATOM 929 C C . ILE A 1 126 ? -13.118 -9.401 1.544 1.00 98.69 126 ILE A C 1
ATOM 931 O O . ILE A 1 126 ? -12.299 -10.300 1.343 1.00 98.69 126 ILE A O 1
ATOM 935 N N . ALA A 1 127 ? -13.247 -8.350 0.741 1.00 98.50 127 ALA A N 1
ATOM 936 C CA . ALA A 1 127 ? -12.373 -8.103 -0.398 1.00 98.50 127 ALA A CA 1
ATOM 937 C C . ALA A 1 127 ? -11.201 -7.216 0.033 1.00 98.50 127 ALA A C 1
ATOM 939 O O . ALA A 1 127 ? -11.402 -6.248 0.763 1.00 98.50 127 ALA A O 1
ATOM 940 N N . VAL A 1 128 ? -9.987 -7.527 -0.417 1.00 98.75 128 VAL A N 1
ATOM 941 C CA . VAL A 1 128 ? -8.782 -6.767 -0.068 1.00 98.75 128 VAL A CA 1
ATOM 942 C C . VAL A 1 128 ? -8.150 -6.176 -1.320 1.00 98.75 128 VAL A C 1
ATOM 944 O O . VAL A 1 128 ? -7.958 -6.875 -2.312 1.00 98.75 128 VAL A O 1
ATOM 947 N N . LEU A 1 129 ? -7.788 -4.898 -1.256 1.00 98.50 129 LEU A N 1
ATOM 948 C CA . LEU A 1 129 ? -7.032 -4.213 -2.297 1.00 98.50 129 LEU A CA 1
ATOM 949 C C . LEU A 1 129 ? -5.733 -3.659 -1.713 1.00 98.50 129 LEU A C 1
ATOM 951 O O . LEU A 1 129 ? -5.769 -2.808 -0.826 1.00 98.50 129 LEU A O 1
ATOM 955 N N . LYS A 1 130 ? -4.590 -4.055 -2.274 1.00 98.00 130 LYS A N 1
ATOM 956 C CA . LYS A 1 130 ? -3.349 -3.288 -2.142 1.00 98.00 130 LYS A CA 1
ATOM 957 C C . LYS A 1 130 ? -3.350 -2.187 -3.204 1.00 98.00 130 LYS A C 1
ATOM 959 O O . LYS A 1 130 ? -2.979 -2.413 -4.351 1.00 98.00 130 LYS A O 1
ATOM 964 N N . ALA A 1 131 ? -3.795 -0.993 -2.827 1.00 97.62 131 ALA A N 1
ATOM 965 C CA . ALA A 1 131 ? -4.121 0.064 -3.786 1.00 97.62 131 ALA A CA 1
ATOM 966 C C . ALA A 1 131 ? -2.897 0.700 -4.457 1.00 97.62 131 ALA A C 1
ATOM 968 O O . ALA A 1 131 ? -2.976 1.147 -5.599 1.00 97.62 131 ALA A O 1
ATOM 969 N N . THR A 1 132 ? -1.776 0.779 -3.742 1.00 97.62 132 THR A N 1
ATOM 970 C CA . THR A 1 132 ? -0.596 1.539 -4.171 1.00 97.62 132 THR A CA 1
ATOM 971 C C . THR A 1 132 ? 0.711 0.816 -3.859 1.00 97.62 132 THR A C 1
ATOM 973 O O . THR A 1 132 ? 0.771 -0.129 -3.069 1.00 97.62 132 THR A O 1
ATOM 976 N N . GLY A 1 133 ? 1.791 1.308 -4.458 1.00 95.06 133 GLY A N 1
ATOM 977 C CA . GLY A 1 133 ? 3.156 0.841 -4.287 1.00 95.06 133 GLY A CA 1
ATOM 978 C C . GLY A 1 133 ? 3.554 -0.175 -5.349 1.00 95.06 133 GLY A C 1
ATOM 979 O O . GLY A 1 133 ? 3.019 -0.216 -6.454 1.00 95.06 133 GLY A O 1
ATOM 980 N N . THR A 1 134 ? 4.543 -0.988 -5.002 1.00 93.62 134 THR A N 1
ATOM 981 C CA . THR A 1 134 ? 4.960 -2.124 -5.822 1.00 93.62 134 THR A CA 1
ATOM 982 C C . THR A 1 134 ? 4.058 -3.322 -5.541 1.00 93.62 134 THR A C 1
ATOM 984 O O . THR A 1 134 ? 3.740 -3.576 -4.377 1.00 93.62 134 THR A O 1
ATOM 987 N N . SER A 1 135 ? 3.699 -4.060 -6.592 1.00 91.69 135 SER A N 1
ATOM 988 C CA . SER A 1 135 ? 2.970 -5.329 -6.500 1.00 91.69 135 SER A CA 1
ATOM 989 C C . SER A 1 135 ? 3.643 -6.337 -5.566 1.00 91.69 135 SER A C 1
ATOM 991 O O . SER A 1 135 ? 4.869 -6.311 -5.364 1.00 91.69 135 SER A O 1
ATOM 993 N N . SER A 1 136 ? 2.830 -7.206 -4.961 1.00 91.38 136 SER A N 1
ATOM 994 C CA . SER A 1 136 ? 3.286 -8.147 -3.935 1.00 91.38 136 SER A CA 1
ATOM 995 C C . SER A 1 136 ? 2.438 -9.411 -3.866 1.00 91.38 136 SER A C 1
ATOM 997 O O . SER A 1 136 ? 1.480 -9.508 -3.098 1.00 91.38 136 SER A O 1
ATOM 999 N N . ILE A 1 137 ? 2.863 -10.447 -4.592 1.00 91.25 137 ILE A N 1
ATOM 1000 C CA . ILE A 1 137 ? 2.205 -11.759 -4.533 1.00 91.25 137 ILE A CA 1
ATOM 1001 C C . ILE A 1 137 ? 2.190 -12.336 -3.110 1.00 91.25 137 ILE A C 1
ATOM 1003 O O . ILE A 1 137 ? 1.228 -12.984 -2.715 1.00 91.25 137 ILE A O 1
ATOM 1007 N N . VAL A 1 138 ? 3.230 -12.065 -2.314 1.00 91.69 138 VAL A N 1
ATOM 1008 C CA . VAL A 1 138 ? 3.332 -12.552 -0.932 1.00 91.69 138 VAL A CA 1
ATOM 1009 C C . VAL A 1 138 ? 2.253 -11.925 -0.054 1.00 91.69 138 VAL A C 1
ATOM 1011 O O . VAL A 1 138 ? 1.594 -12.646 0.690 1.00 91.69 138 VAL A O 1
ATOM 1014 N N . GLU A 1 139 ? 2.038 -10.610 -0.145 1.00 94.06 139 GLU A N 1
ATOM 1015 C CA . GLU A 1 139 ? 0.987 -9.946 0.638 1.00 94.06 139 GLU A CA 1
ATOM 1016 C C . GLU A 1 139 ? -0.399 -10.426 0.186 1.00 94.06 139 GLU A C 1
ATOM 1018 O O . GLU A 1 139 ? -1.222 -10.778 1.030 1.00 94.06 139 GLU A O 1
ATOM 1023 N N . LEU A 1 140 ? -0.634 -10.534 -1.130 1.00 95.69 140 LEU A N 1
ATOM 1024 C CA . LEU A 1 140 ? -1.908 -11.016 -1.669 1.00 95.69 140 LEU A CA 1
ATOM 1025 C C . LEU A 1 140 ? -2.239 -12.443 -1.221 1.00 95.69 140 LEU A C 1
ATOM 1027 O O . LEU A 1 140 ? -3.380 -12.703 -0.836 1.00 95.69 140 LEU A O 1
ATOM 1031 N N . MET A 1 141 ? -1.261 -13.353 -1.253 1.00 95.94 141 MET A N 1
ATOM 1032 C CA . MET A 1 141 ? -1.434 -14.732 -0.788 1.00 95.94 141 MET A CA 1
ATOM 1033 C C . MET A 1 141 ? -1.621 -14.791 0.726 1.00 95.94 141 MET A C 1
ATOM 1035 O O . MET A 1 141 ? -2.507 -15.496 1.188 1.00 95.94 141 MET A O 1
ATOM 1039 N N . THR A 1 142 ? -0.892 -13.976 1.495 1.00 96.88 142 THR A N 1
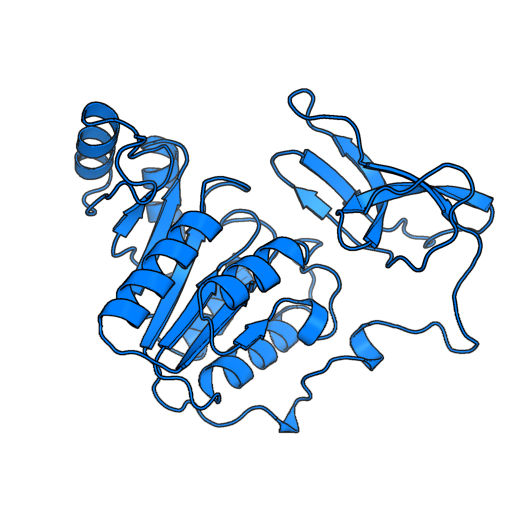ATOM 1040 C CA . THR A 1 142 ? -1.077 -13.908 2.954 1.00 96.88 142 THR A CA 1
ATOM 1041 C C . THR A 1 142 ? -2.512 -13.516 3.322 1.00 96.88 142 THR A C 1
ATOM 1043 O O . THR A 1 142 ? -3.117 -14.145 4.185 1.00 96.88 142 THR A O 1
ATOM 1046 N N . TYR A 1 143 ? -3.101 -12.517 2.655 1.00 98.31 143 TYR A N 1
ATOM 1047 C CA . TYR A 1 143 ? -4.506 -12.166 2.886 1.00 98.31 143 TYR A CA 1
ATOM 1048 C C . TYR A 1 143 ? -5.468 -13.306 2.507 1.00 98.31 143 TYR A C 1
ATOM 1050 O O . TYR A 1 143 ? -6.432 -13.549 3.235 1.00 98.31 143 TYR A O 1
ATOM 1058 N N . ARG A 1 144 ? -5.208 -14.028 1.405 1.00 97.62 144 ARG A N 1
ATOM 1059 C CA . ARG A 1 144 ? -6.015 -15.196 0.996 1.00 97.62 144 ARG A CA 1
ATOM 1060 C C . ARG A 1 144 ? -5.935 -16.328 2.014 1.00 97.62 144 ARG A C 1
ATOM 1062 O O . ARG A 1 144 ? -6.974 -16.841 2.414 1.00 97.62 144 ARG A O 1
ATOM 1069 N N . ASP A 1 145 ? -4.736 -16.653 2.489 1.00 97.56 145 ASP A N 1
ATOM 1070 C CA . ASP A 1 145 ? -4.508 -17.680 3.512 1.00 97.56 145 ASP A CA 1
ATOM 1071 C C . ASP A 1 145 ? -5.229 -17.346 4.828 1.00 97.56 145 ASP A C 1
ATOM 1073 O O . ASP A 1 145 ? -5.645 -18.236 5.565 1.00 97.56 145 ASP A O 1
ATOM 1077 N N . PHE A 1 146 ? -5.426 -16.054 5.109 1.00 96.81 146 PHE A N 1
ATOM 1078 C CA . PHE A 1 146 ? -6.176 -15.567 6.267 1.00 96.81 146 PHE A CA 1
ATOM 1079 C C . PHE A 1 146 ? -7.693 -15.497 6.036 1.00 96.81 146 PHE A C 1
ATOM 1081 O O . PHE A 1 146 ? -8.412 -15.095 6.946 1.00 96.81 146 PHE A O 1
ATOM 1088 N N . GLY A 1 147 ? -8.190 -15.903 4.864 1.00 97.69 147 GLY A N 1
ATOM 1089 C CA . GLY A 1 147 ? -9.619 -16.018 4.568 1.00 97.69 147 GLY A CA 1
ATOM 1090 C C . GLY A 1 147 ? -10.229 -14.837 3.812 1.00 97.69 147 GLY A C 1
ATOM 1091 O O . GLY A 1 147 ? -11.451 -14.696 3.805 1.00 97.69 147 GLY A O 1
ATOM 1092 N N . ALA A 1 148 ? -9.425 -13.977 3.177 1.00 98.38 148 ALA A N 1
ATOM 1093 C CA . ALA A 1 148 ? -9.965 -12.961 2.274 1.00 98.38 148 ALA A CA 1
ATOM 1094 C C . ALA A 1 148 ? -10.718 -13.611 1.099 1.00 98.38 148 ALA A C 1
ATOM 1096 O O . ALA A 1 148 ? -10.226 -14.544 0.466 1.00 98.38 148 ALA A O 1
ATOM 1097 N N . PHE A 1 149 ? -11.896 -13.074 0.774 1.00 97.69 149 PHE A N 1
ATOM 1098 C CA . PHE A 1 149 ? -12.739 -13.550 -0.329 1.00 97.69 149 PHE A CA 1
ATOM 1099 C C . PHE A 1 149 ? -12.102 -13.298 -1.697 1.00 97.69 149 PHE A C 1
ATOM 1101 O O . PHE A 1 149 ? -12.182 -14.132 -2.593 1.00 97.69 149 PHE A O 1
ATOM 1108 N N . THR A 1 150 ? -11.455 -12.146 -1.851 1.00 97.31 150 THR A N 1
ATOM 1109 C CA . THR A 1 150 ? -10.619 -11.829 -3.007 1.00 97.31 150 THR A CA 1
ATOM 1110 C C . THR A 1 150 ? -9.519 -10.869 -2.582 1.00 97.31 150 THR A C 1
ATOM 1112 O O . THR A 1 150 ? -9.694 -10.099 -1.633 1.00 97.31 150 THR A O 1
ATOM 1115 N N . THR A 1 151 ? -8.382 -10.931 -3.267 1.00 97.94 151 THR A N 1
ATOM 1116 C CA . THR A 1 151 ? -7.238 -10.048 -3.032 1.00 97.94 151 THR A CA 1
ATOM 1117 C C . THR A 1 151 ? -6.693 -9.590 -4.373 1.00 97.94 151 THR A C 1
ATOM 1119 O O . THR A 1 151 ? -6.480 -10.430 -5.254 1.00 97.94 151 THR A O 1
ATOM 1122 N N . LEU A 1 152 ? -6.517 -8.276 -4.509 1.00 97.12 152 LEU A N 1
ATOM 1123 C CA . LEU A 1 152 ? -6.085 -7.611 -5.736 1.00 97.12 152 LEU A CA 1
ATOM 1124 C C . LEU A 1 152 ? -4.993 -6.577 -5.441 1.00 97.12 152 LEU A C 1
ATOM 1126 O O . LEU A 1 152 ? -4.951 -6.001 -4.348 1.00 97.12 152 LEU A O 1
ATOM 1130 N N . ASP A 1 153 ? -4.135 -6.312 -6.419 1.00 96.56 153 ASP A N 1
ATOM 1131 C CA . ASP A 1 153 ? -3.210 -5.179 -6.428 1.00 96.56 153 ASP A CA 1
ATOM 1132 C C . ASP A 1 153 ? -3.181 -4.478 -7.796 1.00 96.56 153 ASP A C 1
ATOM 1134 O O . ASP A 1 153 ? -4.056 -4.665 -8.638 1.00 96.56 153 ASP A O 1
ATOM 1138 N N . CYS A 1 154 ? -2.197 -3.606 -8.019 1.00 94.06 154 CYS A N 1
ATOM 1139 C CA . CYS A 1 154 ? -2.065 -2.855 -9.262 1.00 94.06 154 CYS A CA 1
ATOM 1140 C C . CYS A 1 154 ? -1.933 -3.733 -10.525 1.00 94.06 154 CYS A C 1
ATOM 1142 O O . CYS A 1 154 ? -2.292 -3.260 -11.605 1.00 94.06 154 CYS A O 1
ATOM 1144 N N . VAL A 1 155 ? -1.456 -4.981 -10.411 1.00 94.12 155 VAL A N 1
ATOM 1145 C CA . VAL A 1 155 ? -1.298 -5.920 -11.539 1.00 94.12 155 VAL A CA 1
ATOM 1146 C C . VAL A 1 155 ? -2.652 -6.257 -12.141 1.00 94.12 155 VAL A C 1
ATOM 1148 O O . VAL A 1 155 ? -2.790 -6.224 -13.364 1.00 94.12 155 VAL A O 1
ATOM 1151 N N . ASP A 1 156 ? -3.667 -6.466 -11.301 1.00 94.00 156 ASP A N 1
ATOM 1152 C CA . ASP A 1 156 ? -5.035 -6.768 -11.734 1.00 94.00 156 ASP A CA 1
ATOM 1153 C C . ASP A 1 156 ? -5.671 -5.621 -12.540 1.00 94.00 156 ASP A C 1
ATOM 1155 O O . ASP A 1 156 ? -6.598 -5.849 -13.316 1.00 94.00 156 ASP A O 1
ATOM 1159 N N . PHE A 1 157 ? -5.131 -4.402 -12.398 1.00 93.06 157 PHE A N 1
ATOM 1160 C CA . PHE A 1 157 ? -5.546 -3.188 -13.111 1.00 93.06 157 PHE A CA 1
ATOM 1161 C C . PHE A 1 157 ? -4.554 -2.750 -14.199 1.00 93.06 157 PHE A C 1
ATOM 1163 O O . PHE A 1 157 ? -4.585 -1.598 -14.656 1.00 93.06 157 PHE A O 1
ATOM 1170 N N . GLY A 1 158 ? -3.659 -3.654 -14.608 1.00 91.69 158 GLY A N 1
ATOM 1171 C CA . GLY A 1 158 ? -2.743 -3.447 -15.721 1.00 91.69 158 GLY A CA 1
ATOM 1172 C C . GLY A 1 158 ? -1.506 -2.620 -15.376 1.00 91.69 158 GLY A C 1
ATOM 1173 O O . GLY A 1 158 ? -0.949 -1.963 -16.254 1.00 91.69 158 GLY A O 1
ATOM 1174 N N . LEU A 1 159 ? -1.059 -2.607 -14.118 1.00 92.69 159 LEU A N 1
ATOM 1175 C CA . LEU A 1 159 ? 0.149 -1.897 -13.700 1.00 92.69 159 LEU A CA 1
ATOM 1176 C C . LEU A 1 159 ? 1.098 -2.800 -12.902 1.00 92.69 159 LEU A C 1
ATOM 1178 O O . LEU A 1 159 ? 0.691 -3.442 -11.942 1.00 92.69 159 LEU A O 1
ATOM 1182 N N . PRO A 1 160 ? 2.409 -2.783 -13.187 1.00 91.38 160 PRO A N 1
ATOM 1183 C CA . PRO A 1 160 ? 3.360 -3.564 -12.396 1.00 91.38 160 PRO A CA 1
ATOM 1184 C C . PRO A 1 160 ? 3.656 -2.920 -11.027 1.00 91.38 160 PRO A C 1
ATOM 1186 O O . PRO A 1 160 ? 4.135 -3.565 -10.092 1.00 91.38 160 PRO A O 1
ATOM 1189 N N . THR A 1 161 ? 3.405 -1.617 -10.930 1.00 94.94 161 THR A N 1
ATOM 1190 C CA . THR A 1 161 ? 3.680 -0.732 -9.801 1.00 94.94 161 THR A CA 1
ATOM 1191 C C . THR A 1 161 ? 2.881 0.551 -10.007 1.00 94.94 161 THR A C 1
ATOM 1193 O O . THR A 1 161 ? 2.654 0.957 -11.151 1.00 94.94 161 THR A O 1
ATOM 1196 N N . THR A 1 162 ? 2.483 1.223 -8.929 1.00 96.44 162 THR A N 1
ATOM 1197 C CA . THR A 1 162 ? 1.882 2.563 -9.033 1.00 96.44 162 THR A CA 1
ATOM 1198 C C . THR A 1 162 ? 2.922 3.674 -9.074 1.00 96.44 162 THR A C 1
ATOM 1200 O O . THR A 1 162 ? 2.544 4.834 -9.124 1.00 96.44 162 THR A O 1
ATOM 1203 N N . TYR A 1 163 ? 4.216 3.351 -9.077 1.00 95.38 163 TYR A N 1
ATOM 1204 C CA . TYR A 1 163 ? 5.291 4.308 -9.338 1.00 95.38 163 TYR A CA 1
ATOM 1205 C C . TYR A 1 163 ? 5.459 4.587 -10.852 1.00 95.38 163 TYR A C 1
ATOM 1207 O O . TYR A 1 163 ? 5.042 3.765 -11.678 1.00 95.38 163 TYR A O 1
ATOM 1215 N N . PRO A 1 164 ? 6.091 5.708 -11.245 1.00 94.69 164 PRO A N 1
ATOM 1216 C CA . PRO A 1 164 ? 6.609 6.767 -10.378 1.00 94.69 164 PRO A CA 1
ATOM 1217 C C . PRO A 1 164 ? 5.495 7.579 -9.710 1.00 94.69 164 PRO A C 1
ATOM 1219 O O . PRO A 1 164 ? 4.346 7.580 -10.167 1.00 94.69 164 PRO A O 1
ATOM 1222 N N . SER A 1 165 ? 5.823 8.224 -8.592 1.00 91.69 165 SER A N 1
ATOM 1223 C CA . SER A 1 165 ? 4.896 9.158 -7.943 1.00 91.69 165 SER A CA 1
ATOM 1224 C C . SER A 1 165 ? 4.575 10.325 -8.893 1.00 91.69 165 SER A C 1
ATOM 1226 O O . SER A 1 165 ? 5.406 10.705 -9.710 1.00 91.69 165 SER A O 1
ATOM 1228 N N . GLU A 1 166 ? 3.354 10.856 -8.814 1.00 88.75 166 GLU A N 1
ATOM 1229 C CA . GLU A 1 166 ? 2.821 11.959 -9.634 1.00 88.75 166 GLU A CA 1
ATOM 1230 C C . GLU A 1 166 ? 2.644 11.659 -11.135 1.00 88.75 166 GLU A C 1
ATOM 1232 O O . GLU A 1 166 ? 2.481 12.571 -11.944 1.00 88.75 166 GLU A O 1
ATOM 1237 N N . ARG A 1 167 ? 2.618 10.383 -11.540 1.00 91.94 167 ARG A N 1
ATOM 1238 C CA . ARG A 1 167 ? 2.344 10.021 -12.942 1.00 91.94 167 ARG A CA 1
ATOM 1239 C C . ARG A 1 167 ? 0.918 10.420 -13.360 1.00 91.94 167 ARG A C 1
ATOM 1241 O O . ARG A 1 167 ? -0.056 10.110 -12.675 1.00 91.94 167 ARG A O 1
ATOM 1248 N N . GLU A 1 168 ? 0.790 11.052 -14.523 1.00 89.06 168 GLU A N 1
ATOM 1249 C CA . GLU A 1 168 ? -0.467 11.667 -14.982 1.00 89.06 168 GLU A CA 1
ATOM 1250 C C . GLU A 1 168 ? -1.591 10.655 -15.275 1.00 89.06 168 GLU A C 1
ATOM 1252 O O . GLU A 1 168 ? -2.772 10.957 -15.110 1.00 89.06 168 GLU A O 1
ATOM 1257 N N . ASP A 1 169 ? -1.249 9.428 -15.673 1.00 91.06 169 ASP A N 1
ATOM 1258 C CA . ASP A 1 169 ? -2.211 8.415 -16.122 1.00 91.06 169 ASP A CA 1
ATOM 1259 C C . ASP A 1 169 ? -2.754 7.508 -15.000 1.00 91.06 169 ASP A C 1
ATOM 1261 O O . ASP A 1 169 ? -3.481 6.554 -15.286 1.00 91.06 169 ASP A O 1
ATOM 1265 N N . ILE A 1 170 ? -2.430 7.774 -13.725 1.00 96.00 170 ILE A N 1
ATOM 1266 C CA . ILE A 1 170 ? -2.813 6.887 -12.610 1.00 96.00 170 ILE A CA 1
ATOM 1267 C C . ILE A 1 170 ? -4.257 7.074 -12.134 1.00 96.00 170 ILE A C 1
ATOM 1269 O O . ILE A 1 170 ? -4.885 6.112 -11.694 1.00 96.00 170 ILE A O 1
ATOM 1273 N N . ALA A 1 171 ? -4.814 8.286 -12.231 1.00 96.56 171 ALA A N 1
ATOM 1274 C CA . ALA A 1 171 ? -6.137 8.580 -11.677 1.00 96.56 171 ALA A CA 1
ATOM 1275 C C . ALA A 1 171 ? -7.258 7.699 -12.275 1.00 96.56 171 ALA A C 1
ATOM 1277 O O . ALA A 1 171 ? -8.009 7.119 -11.488 1.00 96.56 171 ALA A O 1
ATOM 1278 N N . PRO A 1 172 ? -7.339 7.484 -13.607 1.00 93.81 172 PRO A N 1
ATOM 1279 C CA . PRO A 1 172 ? -8.324 6.565 -14.183 1.00 93.81 172 PRO A CA 1
ATOM 1280 C C . PRO A 1 172 ? -8.146 5.110 -13.727 1.00 93.81 172 PRO A C 1
ATOM 1282 O O . PRO A 1 172 ? -9.125 4.377 -13.612 1.00 93.81 172 PRO A O 1
ATOM 1285 N N . VAL A 1 173 ? -6.909 4.676 -13.455 1.00 94.25 173 VAL A N 1
ATOM 1286 C CA . VAL A 1 173 ? -6.631 3.324 -12.942 1.00 94.25 173 VAL A CA 1
ATOM 1287 C C . VAL A 1 173 ? -7.193 3.174 -11.530 1.00 94.25 173 VAL A C 1
ATOM 1289 O O . VAL A 1 173 ? -7.860 2.185 -11.236 1.00 94.25 173 VAL A O 1
ATOM 1292 N N . PHE A 1 174 ? -6.993 4.178 -10.675 1.00 96.81 174 PHE A N 1
ATOM 1293 C CA . PHE A 1 174 ? -7.578 4.195 -9.337 1.00 96.81 174 PHE A CA 1
ATOM 1294 C C . PHE A 1 174 ? -9.100 4.265 -9.363 1.00 96.81 174 PHE A C 1
ATOM 1296 O O . PHE A 1 174 ? -9.734 3.543 -8.602 1.00 96.81 174 PHE A O 1
ATOM 1303 N N . ASP A 1 175 ? -9.697 5.051 -10.260 1.00 95.38 175 ASP A N 1
ATOM 1304 C CA . ASP A 1 175 ? -11.154 5.069 -10.418 1.00 95.38 175 ASP A CA 1
ATOM 1305 C C . ASP A 1 175 ? -11.706 3.691 -10.776 1.00 95.38 175 ASP A C 1
ATOM 1307 O O . ASP A 1 175 ? -12.723 3.277 -10.221 1.00 95.38 175 ASP A O 1
ATOM 1311 N N . ARG A 1 176 ? -11.045 2.971 -11.692 1.00 93.62 176 ARG A N 1
ATOM 1312 C CA . ARG A 1 176 ? -11.415 1.590 -12.029 1.00 93.62 176 ARG A CA 1
ATOM 1313 C C . ARG A 1 176 ? -11.291 0.672 -10.822 1.00 93.62 176 ARG A C 1
ATOM 1315 O O . ARG A 1 176 ? -12.245 -0.033 -10.514 1.00 93.62 176 ARG A O 1
ATOM 1322 N N . ALA A 1 177 ? -10.163 0.724 -10.115 1.00 96.00 177 ALA A N 1
ATOM 1323 C CA . ALA A 1 177 ? -9.931 -0.109 -8.941 1.00 96.00 177 ALA A CA 1
ATOM 1324 C C . ALA A 1 177 ? -10.966 0.133 -7.840 1.00 96.00 177 ALA A C 1
ATOM 1326 O O . ALA A 1 177 ? -11.553 -0.814 -7.322 1.00 96.00 177 ALA A O 1
ATOM 1327 N N . ILE A 1 178 ? -11.250 1.396 -7.527 1.00 97.00 178 ILE A N 1
ATOM 1328 C CA . ILE A 1 178 ? -12.232 1.772 -6.509 1.00 97.00 178 ILE A CA 1
ATOM 1329 C C . ILE A 1 178 ? -13.632 1.316 -6.924 1.00 97.00 178 ILE A C 1
ATOM 1331 O O . ILE A 1 178 ? -14.293 0.630 -6.146 1.00 97.00 178 ILE A O 1
ATOM 1335 N N . ARG A 1 179 ? -14.077 1.637 -8.148 1.00 95.44 179 ARG A N 1
ATOM 1336 C CA . ARG A 1 179 ? -15.406 1.225 -8.631 1.00 95.44 179 ARG A CA 1
ATOM 1337 C C . ARG A 1 179 ? -15.564 -0.292 -8.630 1.00 95.44 179 ARG A C 1
ATOM 1339 O O . ARG A 1 179 ? -16.582 -0.789 -8.162 1.00 95.44 179 ARG A O 1
ATOM 1346 N N . TYR A 1 180 ? -14.557 -1.020 -9.110 1.00 96.44 180 TYR A N 1
ATOM 1347 C CA . TYR A 1 180 ? -14.585 -2.477 -9.109 1.00 96.44 180 TYR A CA 1
ATOM 1348 C C . T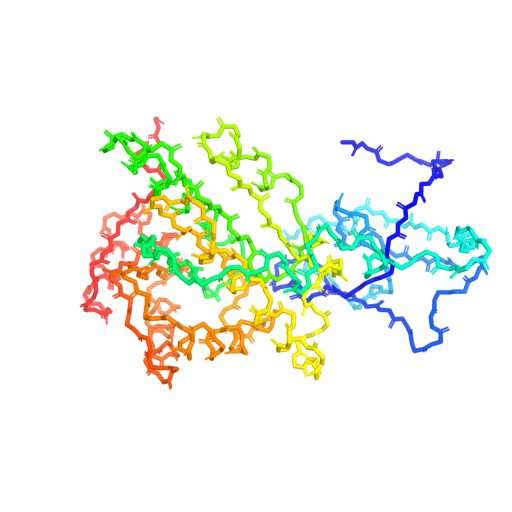YR A 1 180 ? -14.727 -3.026 -7.688 1.00 96.44 180 TYR A C 1
ATOM 1350 O O . TYR A 1 180 ? -15.643 -3.801 -7.426 1.00 96.44 180 TYR A O 1
ATOM 1358 N N . MET A 1 181 ? -13.888 -2.569 -6.750 1.00 97.12 181 MET A N 1
ATOM 1359 C CA . MET A 1 181 ? -13.934 -3.032 -5.360 1.00 97.12 181 MET A CA 1
ATOM 1360 C C . MET A 1 1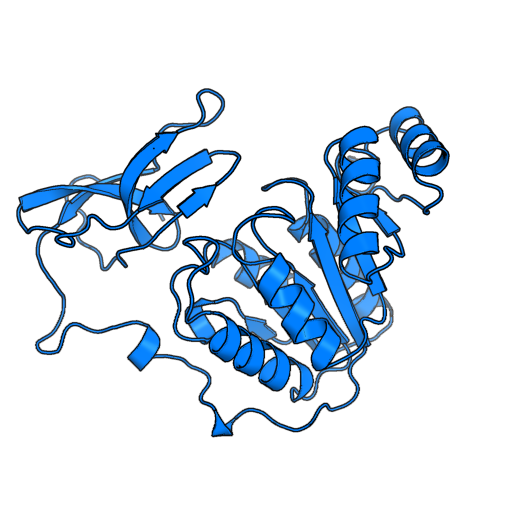81 ? -15.278 -2.743 -4.684 1.00 97.12 181 MET A C 1
ATOM 1362 O O . MET A 1 181 ? -15.803 -3.617 -3.997 1.00 97.12 181 MET A O 1
ATOM 1366 N N . LEU A 1 182 ? -15.854 -1.556 -4.899 1.00 96.38 182 LEU A N 1
ATOM 1367 C CA . LEU A 1 182 ? -17.168 -1.186 -4.356 1.00 96.38 182 LEU A CA 1
ATOM 1368 C C . LEU A 1 182 ? -18.323 -1.967 -5.012 1.00 96.38 182 LEU A C 1
ATOM 1370 O O . LEU A 1 182 ? -19.347 -2.211 -4.376 1.00 96.38 182 LEU A O 1
ATOM 1374 N N . GLY A 1 183 ? -18.160 -2.393 -6.268 1.00 95.50 183 GLY A N 1
ATOM 1375 C CA . GLY A 1 183 ? -19.137 -3.196 -7.007 1.00 95.50 183 GLY A CA 1
ATOM 1376 C C . GLY A 1 183 ? -19.096 -4.701 -6.709 1.00 95.50 183 GLY A C 1
ATOM 1377 O O . GLY A 1 183 ? -19.972 -5.448 -7.169 1.00 95.50 183 GLY A O 1
ATOM 1378 N N . LEU A 1 184 ? -18.114 -5.185 -5.943 1.00 95.44 184 LEU A N 1
ATOM 1379 C CA . LEU A 1 184 ? -18.030 -6.591 -5.545 1.00 95.44 184 LEU A CA 1
ATOM 1380 C C . LEU A 1 184 ? -19.173 -6.971 -4.591 1.00 95.44 184 LEU A C 1
ATOM 1382 O O . LEU A 1 184 ? -19.612 -6.154 -3.786 1.00 95.44 184 LEU A O 1
ATOM 1386 N N . PRO A 1 185 ? -19.656 -8.229 -4.610 1.00 95.31 185 PRO A N 1
ATOM 1387 C CA . PRO A 1 185 ? -20.621 -8.728 -3.629 1.00 95.31 185 PRO A CA 1
ATOM 1388 C C . PRO A 1 185 ? -19.946 -9.001 -2.268 1.00 95.31 185 PRO A C 1
ATOM 1390 O O . PRO A 1 185 ? -20.051 -10.106 -1.734 1.00 95.31 185 PRO A O 1
ATOM 1393 N N . ALA A 1 186 ? -19.206 -8.022 -1.745 1.00 97.19 186 ALA A N 1
ATOM 1394 C CA . ALA A 1 186 ? -18.491 -8.075 -0.478 1.00 97.19 186 ALA A CA 1
ATOM 1395 C C . ALA A 1 186 ? -19.323 -7.445 0.649 1.00 97.19 186 ALA A C 1
ATOM 1397 O O . ALA A 1 186 ? -20.135 -6.556 0.419 1.00 97.19 186 ALA A O 1
ATOM 1398 N N . GLN A 1 187 ? -19.116 -7.917 1.875 1.00 98.50 187 GLN A N 1
ATOM 1399 C CA . GLN A 1 187 ? -19.659 -7.311 3.095 1.00 98.50 187 GLN A CA 1
ATOM 1400 C C . GLN A 1 187 ? -18.721 -6.224 3.631 1.00 98.50 187 GLN A C 1
ATOM 1402 O O . GLN A 1 187 ? -19.180 -5.251 4.220 1.00 98.50 187 GLN A O 1
ATOM 1407 N N . ALA A 1 188 ? -17.415 -6.379 3.398 1.00 98.69 188 ALA A N 1
ATOM 1408 C CA . ALA A 1 188 ? -16.410 -5.372 3.705 1.00 98.69 188 ALA A CA 1
ATOM 1409 C C . ALA A 1 188 ? -15.334 -5.316 2.614 1.00 98.69 188 ALA A C 1
ATOM 1411 O O . ALA A 1 188 ? -14.969 -6.335 2.018 1.00 98.69 188 ALA A O 1
ATOM 1412 N N . VAL A 1 189 ? -14.810 -4.118 2.384 1.00 98.69 189 VAL A N 1
ATOM 1413 C CA . VAL A 1 189 ? -13.676 -3.833 1.510 1.00 98.69 189 VAL A CA 1
ATOM 1414 C C . VAL A 1 189 ? -12.555 -3.263 2.369 1.00 98.69 189 VAL A C 1
ATOM 1416 O O . VAL A 1 189 ? -12.710 -2.225 3.008 1.00 98.69 189 VAL A O 1
ATOM 1419 N N . LEU A 1 190 ? -11.415 -3.943 2.375 1.00 98.75 190 LEU A N 1
ATOM 1420 C CA . LEU A 1 190 ? -10.210 -3.528 3.076 1.00 98.75 190 LEU A CA 1
ATOM 1421 C C . LEU A 1 190 ? -9.180 -3.022 2.069 1.00 98.75 190 LEU A C 1
ATOM 1423 O O . LEU A 1 190 ? -8.666 -3.782 1.251 1.00 98.75 190 LEU A O 1
ATOM 1427 N N . ILE A 1 191 ? -8.855 -1.740 2.139 1.00 98.75 191 ILE A N 1
ATOM 1428 C CA . ILE A 1 191 ? -7.886 -1.102 1.256 1.00 98.75 191 ILE A CA 1
ATOM 1429 C C . ILE A 1 191 ? -6.606 -0.812 2.032 1.00 98.75 1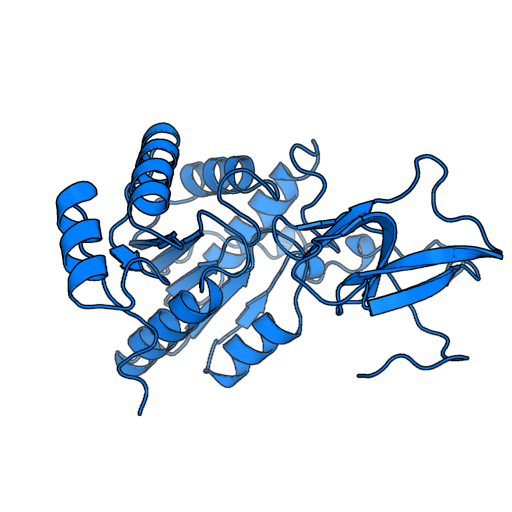91 ILE A C 1
ATOM 1431 O O . ILE A 1 191 ? -6.609 -0.042 2.989 1.00 98.75 191 ILE A O 1
ATOM 1435 N N . GLU A 1 192 ? -5.493 -1.386 1.587 1.00 98.50 192 GLU A N 1
ATOM 1436 C CA . GLU A 1 192 ? -4.153 -1.089 2.082 1.00 98.50 192 GLU A CA 1
ATOM 1437 C C . GLU A 1 192 ? -3.382 -0.233 1.068 1.00 98.50 192 GLU A C 1
ATOM 1439 O O . GLU A 1 192 ? -3.075 -0.675 -0.041 1.00 98.50 192 GLU A O 1
ATOM 1444 N N . CYS A 1 193 ? -2.998 0.983 1.456 1.00 98.06 193 CYS A N 1
ATOM 1445 C CA . CYS A 1 193 ? -2.097 1.816 0.662 1.00 98.06 193 CYS A CA 1
ATOM 1446 C C . CYS A 1 193 ? -0.637 1.387 0.884 1.00 98.06 193 CYS A C 1
ATOM 1448 O O . CYS A 1 193 ? -0.093 1.556 1.977 1.00 98.06 193 CYS A O 1
ATOM 1450 N N . GLY A 1 194 ? 0.034 0.860 -0.142 1.00 94.88 194 GLY A N 1
ATOM 1451 C CA . GLY A 1 194 ? 1.478 0.633 -0.112 1.00 94.88 194 GLY A CA 1
ATOM 1452 C C . GLY A 1 194 ? 2.288 1.934 -0.191 1.00 94.88 194 GLY A C 1
ATOM 1453 O O . GLY A 1 194 ? 1.754 3.021 -0.397 1.00 94.88 194 GLY A O 1
ATOM 1454 N N . GLY A 1 195 ? 3.606 1.823 -0.005 1.00 91.06 195 GLY A N 1
ATOM 1455 C CA . GLY A 1 195 ? 4.473 2.998 0.136 1.00 91.06 195 GLY A CA 1
ATOM 1456 C C . GLY A 1 195 ? 4.239 3.732 1.460 1.00 91.06 195 GLY A C 1
ATOM 1457 O O . GLY A 1 195 ? 3.911 3.106 2.474 1.00 91.06 195 GLY A O 1
ATOM 1458 N N . ASP A 1 196 ? 4.442 5.040 1.461 1.00 93.06 196 ASP A N 1
ATOM 1459 C CA . ASP A 1 196 ? 4.042 5.944 2.540 1.00 93.06 196 ASP A CA 1
ATOM 1460 C C . ASP A 1 196 ? 2.942 6.897 2.057 1.00 93.06 196 ASP A C 1
ATOM 1462 O O . ASP A 1 196 ? 2.594 6.910 0.881 1.00 93.06 196 ASP A O 1
ATOM 1466 N N . ILE A 1 197 ? 2.374 7.677 2.976 1.00 94.75 197 ILE A N 1
ATOM 1467 C CA . ILE A 1 197 ? 1.258 8.594 2.712 1.00 94.75 197 ILE A CA 1
ATOM 1468 C C . ILE A 1 197 ? 1.552 9.666 1.644 1.00 94.75 197 ILE A C 1
ATOM 1470 O O . ILE A 1 197 ? 0.616 10.280 1.136 1.00 94.75 197 ILE A O 1
ATOM 1474 N N . LEU A 1 198 ? 2.822 9.906 1.307 1.00 94.06 198 LEU A N 1
ATOM 1475 C CA . LEU A 1 198 ? 3.236 10.916 0.333 1.00 94.06 198 LEU A CA 1
ATOM 1476 C C . LEU A 1 198 ? 3.574 10.293 -1.027 1.00 94.06 198 LEU A C 1
ATOM 1478 O O . LEU A 1 198 ? 3.246 10.869 -2.061 1.00 94.06 198 LEU A O 1
ATOM 1482 N N . GLY A 1 199 ? 4.219 9.127 -1.033 1.00 93.56 199 GLY A N 1
ATOM 1483 C CA . GLY A 1 199 ? 4.652 8.442 -2.249 1.00 93.56 199 GLY A CA 1
ATOM 1484 C C . GLY A 1 199 ? 3.604 7.518 -2.875 1.00 93.56 199 GLY A C 1
ATOM 1485 O O . GLY A 1 199 ? 2.466 7.394 -2.425 1.00 93.56 199 GLY A O 1
ATOM 1486 N N . ALA A 1 200 ? 4.012 6.827 -3.943 1.00 95.19 200 ALA A N 1
ATOM 1487 C CA . ALA A 1 200 ? 3.251 5.763 -4.613 1.00 95.19 200 ALA A CA 1
ATOM 1488 C C . ALA A 1 200 ? 1.885 6.191 -5.171 1.00 95.19 200 ALA A C 1
ATOM 1490 O O . ALA A 1 200 ? 1.033 5.340 -5.439 1.00 95.19 200 ALA A O 1
ATOM 1491 N N . ASN A 1 201 ? 1.683 7.498 -5.351 1.00 97.31 201 ASN A N 1
ATOM 1492 C CA . ASN A 1 201 ? 0.406 8.108 -5.713 1.00 97.31 201 ASN A CA 1
ATOM 1493 C C . ASN A 1 201 ? -0.709 7.930 -4.664 1.00 97.31 201 ASN A C 1
ATOM 1495 O O . ASN A 1 201 ? -1.887 8.031 -5.005 1.00 97.31 201 ASN A O 1
ATOM 1499 N N . VAL A 1 202 ? -0.364 7.730 -3.384 1.00 97.88 202 VAL A N 1
ATOM 1500 C CA . VAL A 1 202 ? -1.351 7.688 -2.290 1.00 97.88 202 VAL A CA 1
ATOM 1501 C C . VAL A 1 202 ? -2.212 8.960 -2.227 1.00 97.88 202 VAL A C 1
ATOM 1503 O O . VAL A 1 202 ? -3.430 8.808 -2.148 1.00 97.88 202 VAL A O 1
ATOM 1506 N N . PRO A 1 203 ? -1.675 10.195 -2.343 1.00 97.75 203 PRO A N 1
ATOM 1507 C CA . PRO A 1 203 ? -2.511 11.400 -2.352 1.00 97.75 203 PRO A CA 1
ATOM 1508 C C . PRO A 1 203 ? -3.579 11.400 -3.457 1.00 97.75 203 PRO A C 1
ATOM 1510 O O . PRO A 1 203 ? -4.740 11.708 -3.187 1.00 97.75 203 PRO A O 1
ATOM 1513 N N . ILE A 1 204 ? -3.211 10.988 -4.677 1.00 98.19 204 ILE A N 1
ATOM 1514 C CA . ILE A 1 204 ? -4.142 10.890 -5.811 1.00 98.19 204 ILE A CA 1
ATOM 1515 C C . ILE A 1 204 ? -5.192 9.813 -5.525 1.00 98.19 204 ILE A C 1
ATOM 1517 O O . ILE A 1 204 ? -6.384 10.065 -5.684 1.00 98.19 204 ILE A O 1
ATOM 1521 N N . PHE A 1 205 ? -4.777 8.633 -5.050 1.00 98.50 205 PHE A N 1
ATOM 1522 C CA . PHE A 1 205 ? -5.700 7.556 -4.684 1.00 98.50 205 PHE A CA 1
ATOM 1523 C C . PHE A 1 205 ? -6.729 8.011 -3.641 1.00 98.50 205 PHE A C 1
ATOM 1525 O O . PHE A 1 205 ? -7.927 7.810 -3.831 1.00 98.50 205 PHE A O 1
ATOM 1532 N N . LEU A 1 206 ? -6.280 8.670 -2.568 1.00 98.44 206 LEU A N 1
ATOM 1533 C CA . LEU A 1 206 ? -7.150 9.175 -1.505 1.00 98.44 206 LEU A CA 1
ATOM 1534 C C . LEU A 1 206 ? -8.127 10.241 -2.014 1.00 98.44 206 LEU A C 1
ATOM 1536 O O . LEU A 1 206 ? -9.288 10.254 -1.603 1.00 98.44 206 LEU A O 1
ATOM 1540 N N . GLU A 1 207 ? -7.698 11.106 -2.936 1.00 97.88 207 GLU A N 1
ATOM 1541 C CA . GLU A 1 207 ? -8.583 12.074 -3.586 1.00 97.88 207 GLU A CA 1
ATOM 1542 C C . GLU A 1 207 ? -9.691 11.378 -4.392 1.00 97.88 207 GLU A C 1
ATOM 1544 O O . GLU A 1 207 ? -10.866 11.734 -4.255 1.00 97.88 207 GLU A O 1
ATOM 1549 N N . ARG A 1 208 ? -9.335 10.374 -5.210 1.00 98.06 208 ARG A N 1
ATOM 1550 C CA . ARG A 1 208 ? -10.310 9.596 -5.993 1.00 98.06 208 ARG A CA 1
ATOM 1551 C C . ARG A 1 208 ? -11.256 8.809 -5.083 1.00 98.06 208 ARG A C 1
ATOM 1553 O O . ARG A 1 208 ? -12.466 8.858 -5.288 1.00 98.06 208 ARG A O 1
ATOM 1560 N N . LEU A 1 209 ? -10.732 8.170 -4.034 1.00 98.25 209 LEU A N 1
ATOM 1561 C CA . LEU A 1 209 ? -11.525 7.409 -3.065 1.00 98.25 209 LEU A CA 1
ATOM 1562 C C . LEU A 1 209 ? -12.550 8.299 -2.366 1.00 98.25 209 LEU A C 1
ATOM 1564 O O . LEU A 1 209 ? -13.730 7.967 -2.359 1.00 98.25 209 LEU A O 1
ATOM 1568 N N . LYS A 1 210 ? -12.128 9.470 -1.870 1.00 97.44 210 LYS A N 1
ATOM 1569 C CA . LYS A 1 210 ? -13.019 10.433 -1.207 1.00 97.44 210 LYS A CA 1
ATOM 1570 C C . LYS A 1 210 ? -14.173 10.885 -2.106 1.00 97.44 210 LYS A C 1
ATOM 1572 O O . LYS A 1 210 ? -15.270 11.118 -1.610 1.00 97.44 210 LYS A O 1
ATOM 1577 N N . LYS A 1 211 ? -13.927 11.032 -3.414 1.00 97.06 211 LYS A N 1
ATOM 1578 C CA . LYS A 1 211 ? -14.959 11.388 -4.404 1.00 97.06 211 LYS A CA 1
ATOM 1579 C C . LYS A 1 211 ? -15.945 10.248 -4.656 1.00 97.06 211 LYS A C 1
ATOM 1581 O O . LYS A 1 211 ? -17.108 10.521 -4.926 1.00 97.06 211 LYS A O 1
ATOM 1586 N N . ALA A 1 212 ? -15.481 9.003 -4.591 1.00 95.75 212 ALA A N 1
ATOM 1587 C CA . ALA A 1 212 ? -16.301 7.829 -4.854 1.00 95.75 212 ALA A CA 1
ATOM 1588 C C . ALA A 1 212 ? -17.155 7.422 -3.643 1.00 95.75 212 ALA A C 1
ATOM 1590 O O . ALA A 1 212 ? -18.344 7.156 -3.801 1.00 95.75 212 ALA A O 1
ATOM 1591 N N . ARG A 1 213 ? -16.559 7.360 -2.444 1.00 94.88 213 ARG A N 1
ATOM 1592 C CA . ARG A 1 213 ? -17.209 6.841 -1.232 1.00 94.88 213 ARG A CA 1
ATOM 1593 C C . ARG A 1 213 ? -16.492 7.316 0.035 1.00 94.88 213 ARG A C 1
ATOM 1595 O O . ARG A 1 213 ? -15.266 7.309 0.118 1.00 94.88 213 ARG A O 1
ATOM 1602 N N . GLN A 1 214 ? -17.261 7.692 1.058 1.00 96.56 214 GLN A N 1
ATOM 1603 C CA . GLN A 1 214 ? -16.713 7.969 2.388 1.00 96.56 214 GLN A CA 1
ATOM 1604 C C . GLN A 1 214 ? -1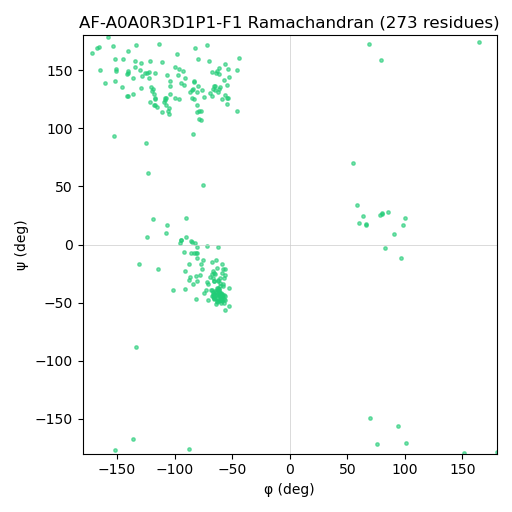6.135 6.684 3.001 1.00 96.56 214 GLN A C 1
ATOM 1606 O O . GLN A 1 214 ? -16.770 5.639 2.931 1.00 96.56 214 GLN A O 1
ATOM 1611 N N . VAL A 1 215 ? -14.957 6.760 3.615 1.00 98.00 215 VAL A N 1
ATOM 1612 C CA . VAL A 1 215 ? -14.368 5.641 4.366 1.00 98.00 215 VAL A CA 1
ATOM 1613 C C . VAL A 1 215 ? -15.075 5.505 5.714 1.00 98.00 215 VAL A C 1
ATOM 1615 O O . VAL A 1 215 ? -15.240 6.505 6.412 1.00 98.00 215 VAL A O 1
ATOM 1618 N N . ASP A 1 216 ? -15.461 4.286 6.091 1.00 98.50 216 ASP A N 1
ATOM 1619 C CA . ASP A 1 216 ? -16.169 4.031 7.350 1.00 98.50 216 ASP A CA 1
ATOM 1620 C C . ASP A 1 216 ? -15.190 3.886 8.533 1.00 98.50 216 ASP A C 1
ATOM 1622 O O . ASP A 1 216 ? -15.495 4.299 9.661 1.00 98.50 216 ASP A O 1
ATOM 1626 N N . LYS A 1 217 ? -13.998 3.319 8.275 1.00 98.44 217 LYS A N 1
ATOM 1627 C CA . LYS A 1 217 ? -12.898 3.208 9.246 1.00 98.44 217 LYS A CA 1
ATOM 1628 C C . LYS A 1 217 ? -11.529 3.441 8.616 1.00 98.44 217 LYS A C 1
ATOM 1630 O O . LYS A 1 217 ? -11.161 2.756 7.664 1.00 98.44 217 LYS A O 1
ATOM 1635 N N . LEU A 1 218 ? -10.736 4.342 9.191 1.00 98.75 218 LEU A N 1
ATOM 1636 C CA . LEU A 1 218 ? -9.359 4.606 8.770 1.00 98.75 218 LEU A CA 1
ATOM 1637 C C . LEU A 1 218 ? -8.364 4.264 9.882 1.00 98.75 218 LEU A C 1
ATOM 1639 O O . LEU A 1 218 ? -8.433 4.798 10.989 1.00 98.75 218 LEU A O 1
ATOM 1643 N N . VAL A 1 219 ? -7.382 3.422 9.558 1.00 98.69 219 VAL A N 1
ATOM 1644 C CA . VAL A 1 219 ? -6.249 3.101 10.432 1.00 98.69 219 VAL A CA 1
ATOM 1645 C C . VAL A 1 219 ? -4.972 3.736 9.892 1.00 98.69 219 VAL A C 1
ATOM 1647 O O . VAL A 1 219 ? -4.574 3.491 8.751 1.00 98.69 219 VAL A O 1
ATOM 1650 N N . LEU A 1 220 ? -4.309 4.540 10.726 1.00 98.75 220 LEU A N 1
ATOM 1651 C CA . LEU A 1 220 ? -2.993 5.098 10.425 1.00 98.75 220 LEU A CA 1
ATOM 1652 C C . LEU A 1 220 ? -1.904 4.280 11.126 1.00 98.75 220 LEU A C 1
ATOM 1654 O O . LEU A 1 220 ? -1.918 4.104 12.345 1.00 98.75 220 LEU A O 1
ATOM 1658 N N . VAL A 1 221 ? -0.928 3.816 10.350 1.00 98.56 221 VAL A N 1
ATOM 1659 C CA . VAL A 1 221 ? 0.192 3.005 10.836 1.00 98.56 221 VAL A CA 1
ATOM 1660 C C . VAL A 1 221 ? 1.484 3.822 10.856 1.00 98.56 221 VAL A C 1
ATOM 1662 O O . VAL A 1 221 ? 1.878 4.389 9.834 1.00 98.56 221 VAL A O 1
ATOM 1665 N N . ALA A 1 222 ? 2.167 3.883 12.000 1.00 98.12 222 ALA A N 1
ATOM 1666 C CA . ALA A 1 222 ? 3.339 4.739 12.181 1.00 98.12 222 ALA A CA 1
ATOM 1667 C C . ALA A 1 222 ? 4.465 4.083 13.010 1.00 98.12 222 ALA A C 1
ATOM 1669 O O . ALA A 1 222 ? 4.192 3.271 13.896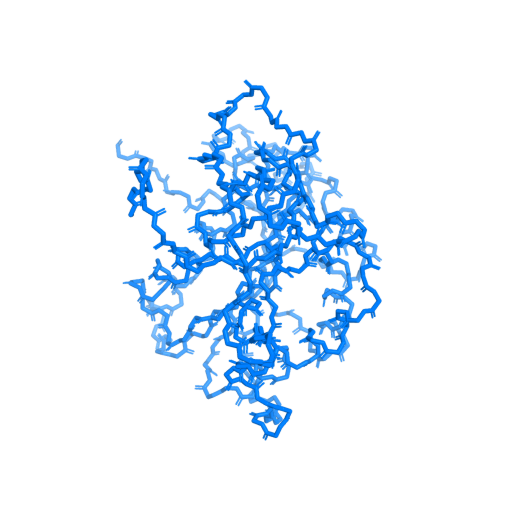 1.00 98.12 222 ALA A O 1
ATOM 1670 N N . PRO A 1 223 ? 5.743 4.428 12.742 1.00 96.69 223 PRO A N 1
ATOM 1671 C CA . PRO A 1 223 ? 6.886 3.853 13.452 1.00 96.69 223 PRO A CA 1
ATOM 1672 C C . PRO A 1 223 ? 7.093 4.467 14.844 1.00 96.69 223 PRO A C 1
ATOM 1674 O O . PRO A 1 223 ? 7.643 3.821 15.728 1.00 96.69 223 PRO A O 1
ATOM 1677 N N . ASP A 1 224 ? 6.649 5.704 15.053 1.00 97.44 224 ASP A N 1
ATOM 1678 C CA . ASP A 1 224 ? 6.786 6.433 16.311 1.00 97.44 224 ASP A CA 1
ATOM 1679 C C . ASP A 1 224 ? 5.667 7.480 16.468 1.00 97.44 224 ASP A C 1
ATOM 1681 O O . ASP A 1 224 ? 4.882 7.725 15.545 1.00 97.44 224 ASP A O 1
ATOM 1685 N N . SER A 1 225 ? 5.568 8.082 17.657 1.00 97.62 225 SER A N 1
ATOM 1686 C CA . SER A 1 225 ? 4.502 9.033 17.990 1.00 97.62 225 SER A CA 1
ATOM 1687 C C . SER A 1 225 ? 4.565 10.333 17.173 1.00 97.62 225 SER A C 1
ATOM 1689 O O . SER A 1 225 ? 3.519 10.914 16.894 1.00 97.62 225 SER A O 1
ATOM 1691 N N . LEU A 1 226 ? 5.756 10.804 16.780 1.00 98.12 226 LEU A N 1
ATOM 1692 C CA . LEU A 1 226 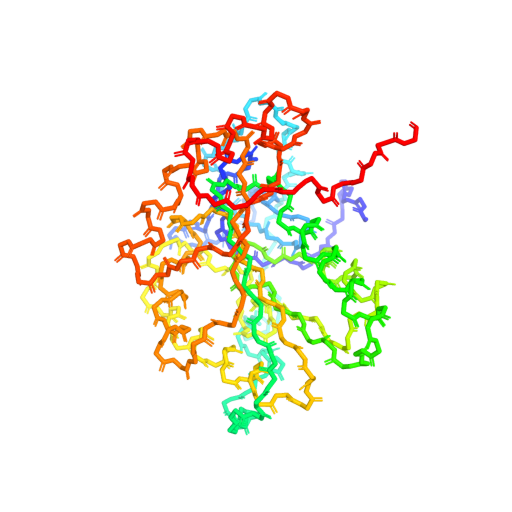? 5.900 12.034 15.989 1.00 98.12 226 LEU A CA 1
ATOM 1693 C C . LEU A 1 226 ? 5.486 11.793 14.540 1.00 98.12 226 LEU A C 1
ATOM 1695 O O . LEU A 1 226 ? 4.763 12.605 13.963 1.00 98.12 226 LEU A O 1
ATOM 1699 N N . ALA A 1 227 ? 5.885 10.655 13.974 1.00 97.94 227 ALA A N 1
ATOM 1700 C CA . ALA A 1 227 ? 5.432 10.220 12.666 1.00 97.94 227 ALA A CA 1
ATOM 1701 C C . ALA A 1 227 ? 3.906 10.049 12.648 1.00 97.94 227 ALA A C 1
ATOM 1703 O O . ALA A 1 227 ? 3.262 10.534 11.722 1.00 97.94 227 ALA A O 1
ATOM 1704 N N . ALA A 1 228 ? 3.315 9.438 13.684 1.00 98.50 228 ALA A N 1
ATOM 1705 C CA . ALA A 1 228 ? 1.860 9.334 13.824 1.00 98.50 228 ALA A 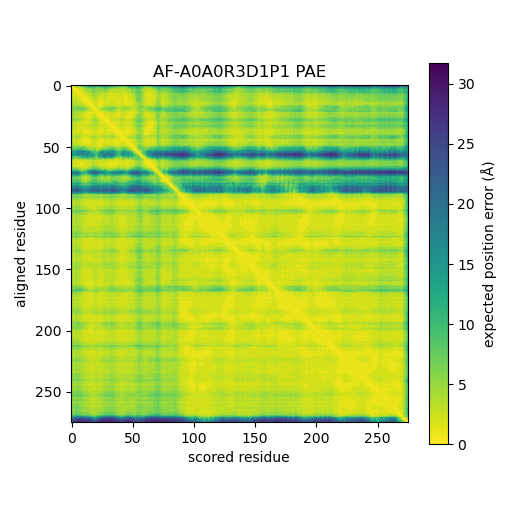CA 1
ATOM 1706 C C . ALA A 1 228 ? 1.191 10.718 13.822 1.00 98.50 228 ALA A C 1
ATOM 1708 O O . ALA A 1 228 ? 0.287 10.964 13.025 1.00 98.50 228 ALA A O 1
ATOM 1709 N N . PHE A 1 229 ? 1.688 11.645 14.646 1.00 98.62 229 PHE A N 1
ATOM 1710 C CA . PHE A 1 229 ? 1.172 13.011 14.713 1.00 98.62 229 PHE A CA 1
ATOM 1711 C C . PHE A 1 229 ? 1.270 13.740 13.364 1.00 98.62 229 PHE A C 1
ATOM 1713 O O . PHE A 1 229 ? 0.295 14.336 12.910 1.00 98.62 229 PHE A O 1
ATOM 1720 N N . GLY A 1 230 ? 2.419 13.664 12.687 1.00 98.44 230 GLY A N 1
ATOM 1721 C CA . GLY A 1 230 ? 2.603 14.255 11.360 1.00 98.44 230 GLY A CA 1
ATOM 1722 C C . GLY A 1 230 ? 1.672 13.644 10.310 1.00 98.44 230 GLY A C 1
ATOM 1723 O O . GLY A 1 230 ? 1.045 14.374 9.543 1.00 98.44 230 GLY A O 1
ATOM 1724 N N . GLY A 1 231 ? 1.517 12.317 10.323 1.00 98.31 231 GLY A N 1
ATOM 1725 C CA . GLY A 1 231 ? 0.593 11.595 9.450 1.00 98.31 231 GLY A CA 1
ATOM 1726 C C . GLY A 1 231 ? -0.859 12.034 9.636 1.00 98.31 231 GLY A C 1
ATOM 1727 O O . GLY A 1 231 ? -1.552 12.260 8.647 1.00 98.31 231 GLY A O 1
ATOM 1728 N N . LEU A 1 232 ? -1.299 12.253 10.881 1.00 98.50 232 LEU A N 1
ATOM 1729 C CA . LEU A 1 232 ? -2.633 12.791 11.168 1.00 98.50 232 LEU A CA 1
ATOM 1730 C C . LEU A 1 232 ? -2.839 14.181 10.564 1.00 98.50 232 LEU A C 1
ATOM 1732 O O . LEU A 1 232 ? -3.876 14.427 9.958 1.00 98.50 232 LEU A O 1
ATOM 1736 N N . ARG A 1 233 ? -1.846 15.074 10.659 1.00 98.31 233 ARG A N 1
ATOM 1737 C CA . ARG A 1 233 ? -1.934 16.419 10.060 1.00 98.31 233 ARG A CA 1
ATOM 1738 C C . ARG A 1 233 ? -1.985 16.391 8.540 1.00 98.31 233 ARG A C 1
ATOM 1740 O O . ARG A 1 233 ? -2.601 17.264 7.934 1.00 98.31 233 ARG A O 1
ATOM 1747 N N . ILE A 1 234 ? -1.338 15.411 7.917 1.00 98.19 234 ILE A N 1
ATOM 1748 C CA . ILE A 1 234 ? -1.409 15.215 6.467 1.00 98.19 234 ILE A CA 1
ATOM 1749 C C . ILE A 1 234 ? -2.797 14.690 6.074 1.00 98.19 234 ILE A C 1
ATOM 1751 O O . ILE A 1 234 ? -3.420 15.267 5.185 1.00 98.19 234 ILE A O 1
ATOM 1755 N N . LEU A 1 235 ? -3.312 13.665 6.764 1.00 98.31 235 LEU A N 1
ATOM 1756 C CA . LEU A 1 235 ? -4.661 13.133 6.524 1.00 98.31 235 LEU A CA 1
ATOM 1757 C C . LEU A 1 235 ? -5.744 14.202 6.711 1.00 98.31 235 LEU A C 1
ATOM 1759 O O . LEU A 1 235 ? -6.614 14.338 5.855 1.00 98.31 235 LEU A O 1
ATOM 1763 N N . GLU A 1 236 ? -5.645 15.006 7.772 1.00 97.81 236 GLU A N 1
ATOM 1764 C CA . GLU A 1 236 ? -6.568 16.108 8.062 1.00 97.81 236 GLU A CA 1
ATOM 1765 C C . GLU A 1 236 ? -6.630 17.099 6.890 1.00 97.81 236 GLU A C 1
ATOM 1767 O O . GLU A 1 236 ? -7.713 17.423 6.404 1.00 97.81 236 GLU A O 1
ATOM 1772 N N . LYS A 1 237 ? -5.471 17.500 6.346 1.00 97.56 237 LYS A N 1
ATOM 1773 C CA . LYS A 1 237 ? -5.393 18.361 5.150 1.00 97.56 237 LYS A CA 1
ATOM 1774 C C . LYS A 1 237 ? -6.001 17.717 3.902 1.00 97.56 237 LYS A C 1
ATOM 1776 O O . LYS A 1 237 ? -6.516 18.426 3.042 1.00 97.56 237 LYS A O 1
ATOM 1781 N N . MET A 1 238 ? -5.956 16.390 3.792 1.00 97.31 238 MET A N 1
ATOM 1782 C CA . MET A 1 238 ? -6.592 15.635 2.704 1.00 97.31 238 MET A CA 1
ATOM 1783 C C . MET A 1 238 ? -8.104 15.427 2.925 1.00 97.31 238 MET A C 1
ATOM 1785 O O . MET A 1 238 ? -8.811 14.987 2.010 1.00 97.31 238 MET A O 1
ATOM 1789 N N . GLY A 1 239 ? -8.630 15.799 4.097 1.00 97.31 239 GLY A N 1
ATOM 1790 C CA . GLY A 1 239 ? -10.034 15.643 4.476 1.00 97.31 239 GLY A CA 1
ATOM 1791 C C . GLY A 1 239 ? -10.369 14.268 5.053 1.00 97.31 239 GLY A C 1
ATOM 1792 O O . GLY A 1 239 ? -11.498 13.813 4.900 1.00 97.31 239 GLY A O 1
ATOM 1793 N N . PHE A 1 240 ? -9.397 13.603 5.679 1.00 98.25 240 PHE A N 1
ATOM 1794 C CA . PHE A 1 240 ? -9.561 12.320 6.355 1.00 98.25 240 PHE A CA 1
ATOM 1795 C C . PHE A 1 240 ? -9.278 12.446 7.854 1.00 98.25 240 PHE A C 1
ATOM 1797 O O . PHE A 1 240 ? -8.407 13.205 8.275 1.00 98.25 240 PHE A O 1
ATOM 1804 N N . ALA A 1 241 ? -9.975 11.642 8.653 1.00 97.19 241 ALA A N 1
ATOM 1805 C CA . ALA A 1 241 ? -9.713 11.469 10.076 1.00 97.19 241 ALA A CA 1
ATOM 1806 C C . ALA A 1 241 ? -9.392 9.996 10.342 1.00 97.19 241 ALA A C 1
ATOM 1808 O O . ALA A 1 241 ? -10.062 9.120 9.801 1.00 97.19 241 ALA A O 1
ATOM 1809 N N . ALA A 1 242 ? -8.360 9.723 11.141 1.00 98.19 242 ALA A N 1
ATOM 1810 C CA . ALA A 1 242 ? -8.044 8.359 11.551 1.00 98.19 242 ALA A CA 1
ATOM 1811 C C . ALA A 1 242 ? -8.873 7.963 12.776 1.00 98.19 242 ALA A C 1
ATOM 1813 O O . ALA A 1 242 ? -8.914 8.700 13.760 1.00 98.19 242 ALA A O 1
ATOM 1814 N N . ASP A 1 243 ? -9.474 6.777 12.737 1.00 98.44 243 ASP A N 1
ATOM 1815 C CA . ASP A 1 243 ? -10.185 6.181 13.869 1.00 98.44 243 ASP A CA 1
ATOM 1816 C C . ASP A 1 243 ? -9.224 5.500 14.853 1.00 98.44 243 ASP A C 1
ATOM 1818 O O . ASP A 1 243 ? -9.535 5.346 16.036 1.00 98.44 243 ASP A O 1
ATOM 1822 N N . LEU A 1 244 ? -8.069 5.042 14.358 1.00 98.50 244 LEU A N 1
ATOM 1823 C CA . LEU A 1 244 ? -7.137 4.228 15.129 1.00 98.50 244 LEU A CA 1
ATOM 1824 C C . LEU A 1 244 ? -5.692 4.408 14.661 1.00 98.50 244 LEU A C 1
ATOM 1826 O O . LEU A 1 244 ? -5.404 4.455 13.463 1.00 98.50 244 LEU A O 1
ATOM 1830 N N . LEU A 1 245 ? -4.777 4.437 15.627 1.00 98.62 245 LEU A N 1
ATOM 1831 C CA . LEU A 1 245 ? -3.334 4.395 15.411 1.00 98.62 245 LEU A CA 1
ATOM 1832 C C . LEU A 1 245 ? -2.769 3.011 15.736 1.00 98.62 245 LEU A C 1
ATOM 1834 O O . LEU A 1 245 ? -3.151 2.387 16.728 1.00 98.62 245 LEU A O 1
ATOM 1838 N N . THR A 1 246 ? -1.822 2.538 14.931 1.00 98.38 246 THR A N 1
ATOM 1839 C CA . THR A 1 246 ? -1.084 1.296 15.206 1.00 98.38 246 THR A CA 1
ATOM 1840 C C . THR A 1 246 ? 0.326 1.319 14.602 1.00 98.38 246 THR A C 1
ATOM 1842 O O . THR A 1 246 ? 0.754 2.318 14.022 1.00 98.38 246 THR A O 1
ATOM 1845 N N . GLY A 1 247 ? 1.061 0.216 14.741 1.00 97.06 247 GLY A N 1
ATOM 1846 C CA . GLY A 1 247 ? 2.454 0.064 14.324 1.00 97.06 247 GLY A CA 1
ATOM 1847 C C . GLY A 1 247 ? 3.435 0.186 15.494 1.00 97.06 247 GLY A C 1
ATOM 1848 O O . GLY A 1 247 ? 3.006 0.234 16.652 1.00 97.06 247 GLY A O 1
ATOM 1849 N N . PRO A 1 248 ? 4.750 0.259 15.219 1.00 96.81 248 PRO A N 1
ATOM 1850 C CA . PRO A 1 248 ? 5.779 0.312 16.258 1.00 96.81 248 PRO A CA 1
ATOM 1851 C C . PRO A 1 248 ? 5.611 1.462 17.264 1.00 96.81 248 PRO A C 1
ATOM 1853 O O . PRO A 1 248 ? 6.044 1.349 18.410 1.00 96.81 248 PRO A O 1
ATOM 1856 N N . CYS A 1 249 ? 4.874 2.524 16.908 1.00 97.06 249 CYS A N 1
ATOM 1857 C CA . CYS A 1 249 ? 4.460 3.577 17.840 1.00 97.06 249 CYS A CA 1
ATOM 1858 C C . CYS A 1 249 ? 3.544 3.097 18.990 1.00 97.06 249 CYS A C 1
ATOM 1860 O O . CYS A 1 249 ? 3.178 3.897 19.852 1.00 97.06 249 CYS A O 1
ATOM 1862 N N . THR A 1 250 ? 3.180 1.812 19.020 1.00 96.94 250 THR A N 1
ATOM 1863 C CA . THR A 1 250 ? 2.338 1.163 20.037 1.00 96.94 250 THR A CA 1
ATOM 1864 C C . THR A 1 250 ? 3.008 -0.050 20.702 1.00 96.94 250 THR A C 1
ATOM 1866 O O . THR A 1 250 ? 2.381 -0.723 21.518 1.00 96.94 250 THR A O 1
ATOM 1869 N N . ASP A 1 251 ? 4.287 -0.325 20.412 1.00 94.88 251 ASP A N 1
ATOM 1870 C CA . ASP A 1 251 ? 4.967 -1.570 20.821 1.00 94.88 251 ASP A CA 1
ATOM 1871 C C . ASP A 1 251 ? 5.163 -1.740 22.333 1.00 94.88 251 ASP A C 1
ATOM 1873 O O . ASP A 1 251 ? 5.304 -2.859 22.822 1.00 94.88 251 ASP A O 1
ATOM 1877 N N . THR A 1 252 ? 5.154 -0.643 23.089 1.00 94.62 252 THR A N 1
ATOM 1878 C CA . THR A 1 252 ? 5.287 -0.663 24.551 1.00 94.62 252 THR A CA 1
ATOM 1879 C C . THR A 1 252 ? 4.178 0.162 25.197 1.00 94.62 252 THR A C 1
ATOM 1881 O O . THR A 1 252 ? 3.695 1.106 24.566 1.00 94.62 252 THR A O 1
ATOM 1884 N N . PRO A 1 253 ? 3.817 -0.098 26.470 1.00 95.06 253 PRO A N 1
ATOM 1885 C CA . PRO A 1 253 ? 2.849 0.732 27.192 1.00 95.06 253 PRO A CA 1
ATOM 1886 C C . PRO A 1 253 ? 3.206 2.227 27.172 1.00 95.06 253 PRO A C 1
ATOM 1888 O O . PRO A 1 253 ? 2.334 3.076 27.008 1.00 95.06 253 PRO A O 1
ATOM 1891 N N . THR A 1 254 ? 4.502 2.553 27.259 1.00 96.38 254 THR A N 1
ATOM 1892 C CA . THR A 1 254 ? 5.002 3.932 27.182 1.00 96.38 254 THR A CA 1
ATOM 1893 C C . THR A 1 254 ? 4.768 4.556 25.809 1.00 96.38 254 THR A C 1
ATOM 1895 O O . THR A 1 254 ? 4.331 5.704 25.733 1.00 96.38 254 THR A O 1
ATOM 1898 N N . LEU A 1 255 ? 5.070 3.830 24.725 1.00 96.50 255 LEU A N 1
ATOM 1899 C CA . LEU A 1 255 ? 4.848 4.322 23.364 1.00 96.50 255 LEU A CA 1
ATOM 1900 C C . LEU A 1 255 ? 3.357 4.472 23.071 1.00 96.50 255 LEU A C 1
ATOM 1902 O O . LEU A 1 255 ? 2.958 5.521 22.580 1.00 96.50 255 LEU A O 1
ATOM 1906 N N . LEU A 1 256 ? 2.538 3.492 23.457 1.00 97.31 256 LEU A N 1
ATOM 1907 C CA . LEU A 1 256 ? 1.087 3.545 23.307 1.00 97.31 256 LEU A CA 1
ATOM 1908 C C . LEU A 1 256 ? 0.510 4.790 23.998 1.00 97.31 256 LEU A C 1
ATOM 1910 O O . LEU A 1 256 ? -0.076 5.637 23.328 1.00 97.31 256 LEU A O 1
ATOM 1914 N N . ALA A 1 257 ? 0.769 4.968 25.299 1.00 97.75 257 ALA A N 1
ATOM 1915 C CA . ALA A 1 257 ? 0.257 6.111 26.058 1.00 97.75 257 ALA A CA 1
ATOM 1916 C C . ALA A 1 257 ? 0.768 7.459 25.520 1.00 97.75 257 ALA A C 1
ATOM 1918 O O . ALA A 1 257 ? 0.030 8.446 25.476 1.00 97.75 257 ALA A O 1
ATOM 1919 N N . ARG A 1 258 ? 2.036 7.523 25.087 1.00 98.12 258 ARG A N 1
ATOM 1920 C CA . ARG A 1 258 ? 2.612 8.731 24.478 1.00 98.12 258 ARG A CA 1
ATOM 1921 C C . ARG A 1 258 ? 1.947 9.059 23.145 1.00 98.12 258 ARG A C 1
ATOM 1923 O O . ARG A 1 258 ? 1.648 10.226 22.901 1.00 98.12 258 ARG A O 1
ATOM 1930 N N . THR A 1 259 ? 1.733 8.054 22.304 1.00 98.38 259 THR A N 1
ATOM 1931 C CA . THR A 1 259 ? 1.095 8.199 20.996 1.00 98.38 259 THR A CA 1
ATOM 1932 C C . THR A 1 259 ? -0.339 8.688 21.154 1.00 98.38 259 THR A C 1
ATOM 1934 O O . THR A 1 259 ? -0.675 9.705 20.553 1.00 98.38 259 THR A O 1
ATOM 1937 N N . GLU A 1 260 ? -1.144 8.066 22.020 1.00 98.38 260 GLU A N 1
ATOM 1938 C CA . GLU A 1 260 ? -2.519 8.514 22.288 1.00 98.38 260 GLU A CA 1
ATOM 1939 C C . GLU A 1 260 ? -2.557 9.945 22.827 1.00 98.38 260 GLU A C 1
ATOM 1941 O O . GLU A 1 260 ? -3.292 10.783 22.308 1.00 98.38 260 GLU A O 1
ATOM 1946 N N . LYS A 1 261 ? -1.713 10.260 23.820 1.00 98.31 261 LYS A N 1
ATOM 1947 C CA . LYS A 1 261 ? -1.659 11.600 24.417 1.00 98.31 261 LYS A CA 1
ATOM 1948 C C . LYS A 1 261 ? -1.281 12.679 23.402 1.00 98.31 261 LYS A C 1
ATOM 1950 O O . LYS A 1 261 ? -1.857 13.761 23.431 1.00 98.31 261 LYS A O 1
ATOM 1955 N N . LEU A 1 262 ? -0.292 12.415 22.548 1.00 98.44 262 LEU A N 1
ATOM 1956 C CA . LEU A 1 262 ? 0.173 13.382 21.552 1.00 98.44 262 LEU A CA 1
ATOM 1957 C C . LEU A 1 262 ? -0.834 13.554 20.409 1.00 98.44 262 LEU A C 1
ATOM 1959 O O . LEU A 1 262 ? -1.020 14.661 19.910 1.00 98.44 262 LEU A O 1
ATOM 1963 N N . CYS A 1 263 ? -1.449 12.456 19.977 1.00 98.31 263 CYS A N 1
ATOM 1964 C CA . CYS A 1 263 ? -2.276 12.430 18.779 1.00 98.31 263 CYS A CA 1
ATOM 1965 C C . CYS A 1 263 ? -3.756 12.719 19.046 1.00 98.31 263 CYS A C 1
ATOM 1967 O O . CYS A 1 263 ? -4.459 13.113 18.121 1.00 98.31 263 CYS A O 1
ATOM 1969 N N . GLY A 1 264 ? -4.241 12.504 20.272 1.00 97.94 264 GLY A N 1
ATOM 1970 C CA . GLY A 1 264 ? -5.665 12.611 20.602 1.00 97.94 264 GLY A CA 1
ATOM 1971 C C . GLY A 1 264 ? -6.540 11.549 19.923 1.00 97.94 264 GLY A C 1
ATOM 1972 O O . GLY A 1 264 ? -7.753 11.712 19.859 1.00 97.94 264 GLY A O 1
ATOM 1973 N N . VAL A 1 265 ? -5.934 10.474 19.409 1.00 98.12 265 VAL A N 1
ATOM 1974 C CA . VAL A 1 265 ? -6.599 9.353 18.728 1.00 98.12 265 VAL A CA 1
ATOM 1975 C C . VAL A 1 265 ? -6.241 8.070 19.466 1.00 98.12 265 VAL A C 1
ATOM 1977 O O . VAL A 1 265 ? -5.107 7.918 19.927 1.00 98.12 265 VAL A O 1
ATOM 1980 N N . LYS A 1 266 ? -7.200 7.146 19.566 1.00 97.75 266 LYS A N 1
ATOM 1981 C CA . LYS A 1 266 ? -6.989 5.832 20.176 1.00 97.75 266 LYS A CA 1
ATOM 1982 C C . LYS A 1 266 ? -5.854 5.090 19.469 1.00 97.75 266 LYS A C 1
ATOM 1984 O O . LYS A 1 266 ? -5.752 5.135 18.242 1.00 97.75 266 LYS A O 1
ATOM 1989 N N . ALA A 1 267 ? -5.038 4.366 20.226 1.00 97.56 267 ALA A N 1
ATOM 1990 C CA . ALA A 1 267 ? -3.963 3.548 19.686 1.00 97.56 267 ALA A CA 1
ATOM 1991 C C . ALA A 1 267 ? -4.067 2.100 20.170 1.00 97.56 267 ALA A C 1
ATOM 1993 O O . ALA A 1 267 ? -4.522 1.813 21.275 1.00 97.56 267 ALA A O 1
ATOM 1994 N N . MET A 1 268 ? -3.645 1.162 19.328 1.00 95.62 268 MET A N 1
ATOM 1995 C CA . MET A 1 268 ? -3.662 -0.261 19.649 1.00 95.62 268 MET A CA 1
ATOM 1996 C C . MET A 1 268 ? -2.469 -0.965 19.021 1.00 95.62 268 MET A C 1
ATOM 1998 O O . MET A 1 268 ? -2.198 -0.797 17.833 1.00 95.62 268 MET A O 1
ATOM 2002 N N . ASN A 1 269 ? -1.810 -1.823 19.798 1.00 94.44 269 ASN A N 1
ATOM 2003 C CA . ASN A 1 269 ? -0.835 -2.754 19.249 1.00 94.44 269 ASN A CA 1
ATOM 2004 C C . ASN A 1 269 ? -1.542 -3.951 18.604 1.00 94.44 269 ASN A C 1
ATOM 2006 O O . ASN A 1 269 ? -2.197 -4.736 19.287 1.00 94.44 269 ASN A O 1
ATOM 2010 N N . MET A 1 270 ? -1.393 -4.087 17.287 1.00 92.25 270 MET A N 1
ATOM 2011 C CA . MET A 1 270 ? -2.021 -5.146 16.493 1.00 92.25 270 MET A CA 1
ATOM 2012 C C . MET A 1 270 ? -1.130 -6.372 16.251 1.00 92.25 270 MET A C 1
ATOM 2014 O O . MET A 1 270 ? -1.576 -7.304 15.586 1.00 92.25 270 MET A O 1
ATOM 2018 N N . LEU A 1 271 ? 0.097 -6.406 16.785 1.00 82.56 271 LEU A N 1
ATOM 2019 C CA . LEU A 1 271 ? 0.948 -7.605 16.785 1.00 82.56 271 LEU A CA 1
ATOM 2020 C C . LEU A 1 271 ? 0.568 -8.595 17.902 1.00 82.56 271 LEU A C 1
ATOM 2022 O O . LEU A 1 271 ? 1.021 -9.737 17.879 1.00 82.56 271 LEU A O 1
ATOM 2026 N N . GLY A 1 272 ? -0.277 -8.173 18.852 1.00 61.12 272 GLY A N 1
ATOM 2027 C CA . GLY A 1 272 ? -0.559 -8.914 20.082 1.00 61.12 272 GLY A CA 1
ATOM 2028 C C . GLY A 1 272 ? 0.649 -8.946 21.033 1.00 61.12 272 GLY A C 1
ATOM 2029 O O . GLY A 1 272 ? 1.739 -8.490 20.675 1.00 61.12 272 GLY A O 1
ATOM 2030 N N . PRO A 1 273 ? 0.493 -9.459 22.266 1.00 48.69 273 PRO A N 1
ATOM 2031 C CA . PRO A 1 273 ? 1.653 -9.829 23.067 1.00 48.69 273 PRO A CA 1
ATOM 2032 C C . PRO A 1 273 ? 2.450 -10.879 22.284 1.00 48.69 273 PRO A C 1
ATOM 2034 O O . PRO A 1 273 ? 1.892 -11.894 21.862 1.00 48.69 273 PRO A O 1
ATOM 2037 N N . ARG A 1 274 ? 3.744 -10.628 22.053 1.00 40.72 274 ARG A N 1
ATOM 2038 C CA . ARG A 1 274 ? 4.630 -11.700 21.584 1.00 40.72 274 ARG A CA 1
ATOM 2039 C C . ARG A 1 274 ? 4.638 -12.779 22.678 1.00 40.72 274 ARG A C 1
ATOM 2041 O O . ARG A 1 274 ? 4.705 -12.388 23.846 1.00 40.72 274 ARG A O 1
ATOM 2048 N N . PRO A 1 275 ? 4.501 -14.066 22.324 1.00 34.78 275 PRO A N 1
ATOM 2049 C CA . PRO A 1 275 ? 4.594 -15.150 23.297 1.00 34.78 275 PRO A CA 1
ATOM 2050 C C . PRO A 1 275 ? 5.924 -15.119 24.056 1.00 34.78 275 PRO A C 1
ATOM 2052 O O . PRO A 1 275 ? 6.927 -14.631 23.478 1.00 34.78 275 PRO A O 1
#

Foldseek 3Di:
DADDPPDDDDADAAFADAPAFWGFHADPVGADAQDKWFQPDPLRYIGHTPDTDPVDDDTSDIDGDHDAPDPPRDALQVVQLADLVLQDAQPDAAEEEEAEQHAPQCLLLVLLLVLLVVVVVVFQEEEEEQEFGADDPPSQVVSVVSRHNHYYYLSNLRDRHLDDFPDPPCLVSLLRVLRNQSRDPGNHYYYGYHGHCRGRPNLSSLLSNVVRDDHPAYEYGYLALVSLQVVQVVCVVSVHHHQEYEGNCCVDPVSQVSNCVNRVHHYDYSVPPDD

Sequence (275 aa):
MAVLPGDVFLATPGHRESTRWVVGGVPKEGLIPGKEYSILSSCGIVGELIGSSSQRKSPLGKVEFLGRWGSNQANIRDFSAINDDEAGADKGAELYLIVGTSAEVGKTTAGLTILRSLLHQGYSKIAVLKATGTSSIVELMTYRDFGAFTTLDCVDFGLPTTYPSEREDIAPVFDRAIRYMLGLPAQAVLIECGGDILGANVPIFLERLKKARQVDKLVLVAPDSLAAFGGLRILEKMGFAADLLTGPCTDTPTLLARTEKLCGVKAMNMLGPRP

Organism: NCBI:txid989370

Mean predicted aligned error: 4.89 Å

Nearest PDB structures (foldseek):
  5l3r-assembly1_A  TM=6.223E-01  e=4.159E-08  Arabidopsis thaliana
  6y32-assembly3_E  TM=6.033E-01  e=9.257E-07  Homo sapiens
  7obq-assembly1_x  TM=6.206E-01  e=4.944E-06  Canis lupus familiaris
  5gad-assembly1_i  TM=6.214E-01  e=9.196E-06  Escherichia coli
  2px0-assembly3_C  TM=5.612E-01  e=1.808E-04  Bacillus subtilis

pLDDT: mean 91.74, std 10.62, range [34.78, 98.88]

Secondary structure (DSSP, 8-state):
----TT-----EE--EE-SSSEEEE--TT---TT-EEEEEETTTEEEEEEEE-TTS---S-EEE----STTTT--GGGG-S--GGG-PPP---EEEEEEESSTTSSHHHHHHHHHHHHHHTT---EEEEEEESB--HHHHHHHHHTT-SEEE-GGGGT-SBSPSTT-TTHHHHHHHHHHHHHHSS-SEEEEEE-S-SSSTTHHHHHHHHHHH---SEEEEE-SSHHHHHHHHHHHHHHT---SEEESGGGSSHHHHHHHHHHHSS-B--SS----

Radius of gyration: 19.14 Å; Cα contacts (8 Å, |Δi|>4): 577; chains: 1; bounding box: 46×37×59 Å